Protein AF-0000000085159851 (afdb_homodimer)

Foldseek 3Di:
DEEEEALQLLLCCLVVHPCNVVSVVVLVPHPAYEYAPVRLVVLLVVLVVCVVVVNDDPVSSVSSSVSSVVSHPYYDYCVVCVVVLVVLCVVQVHDSSLSRRLSVQVVVVHEYEHPDPVSVVSSVVVVRHYDD/DEEEEALQLLLCCLVVHPCNVVSVVVLVPHPAYEYAPLRLVVLLVVLVVCVVVVNDDPVSSVSSSVSSVVSHPYHDYCVVCVVVLVVLCVVQVHDSSLSRRLSVQVVVVHEYEHPDPVSVVSSVVVVRHYDD

Sequence (264 aa):
MTIVLDVSAAIQIVLQKEKKDYFESYYRKASWVIAPELYISEITNVLWKYYKSKILTHEECLQCIDDGLELIDDFFTAKDMWKEVLGESIKNDHSAYDMFYAILARRNDSTLVSNDKELLRISEEMKIENFGMTIVLDVSAAIQIVLQKEKKDYFESYYRKASWVIAPELYISEITNVLWKYYKSKILTHEECLQCIDDGLELIDDFFTAKDMWKEVLGESIKNDHSAYDMFYAILARRNDSTLVSNDKELLRISEEMKIENFG

Structure (mmCIF, N/CA/C/O backbone):
data_AF-0000000085159851-model_v1
#
loop_
_entity.id
_entity.type
_entity.pdbx_description
1 polymer 'PilT protein domain protein'
#
loop_
_atom_site.group_PDB
_atom_site.id
_atom_site.type_symbol
_atom_site.label_atom_id
_atom_site.label_alt_id
_atom_site.label_comp_id
_atom_site.label_asym_id
_atom_site.label_entity_id
_atom_site.label_seq_id
_atom_site.pdbx_PDB_ins_code
_atom_site.Cartn_x
_atom_site.Cartn_y
_atom_site.Cartn_z
_atom_site.occupancy
_atom_site.B_iso_or_equiv
_atom_site.auth_seq_id
_atom_site.auth_comp_id
_atom_site.auth_asym_id
_atom_site.auth_atom_id
_atom_site.pdbx_PDB_model_num
ATOM 1 N N . MET A 1 1 ? 1.673 17.219 20.469 1 93.94 1 MET A N 1
ATOM 2 C CA . MET A 1 1 ? 0.658 17.047 19.438 1 93.94 1 MET A CA 1
ATOM 3 C C . MET A 1 1 ? 0.934 15.805 18.594 1 93.94 1 MET A C 1
ATOM 5 O O . MET A 1 1 ? 2.092 15.453 18.359 1 93.94 1 MET A O 1
ATOM 9 N N . THR A 1 2 ? -0.122 15.023 18.203 1 98.31 2 THR A N 1
ATOM 10 C CA . THR A 1 2 ? 0.002 13.867 17.328 1 98.31 2 THR A CA 1
ATOM 11 C C . THR A 1 2 ? -0.147 14.273 15.875 1 98.31 2 THR A C 1
ATOM 13 O O . THR A 1 2 ? -1.036 15.047 15.523 1 98.31 2 THR A O 1
ATOM 16 N N . ILE A 1 3 ? 0.741 13.703 15.008 1 98.75 3 ILE A N 1
ATOM 17 C CA . ILE A 1 3 ? 0.578 13.984 13.586 1 98.75 3 ILE A CA 1
ATOM 18 C C . ILE A 1 3 ? 0.577 12.672 12.797 1 98.75 3 ILE A C 1
ATOM 20 O O . ILE A 1 3 ? 1.178 11.68 13.227 1 98.75 3 ILE A O 1
ATOM 24 N N . VAL A 1 4 ? -0.151 12.633 11.758 1 98.94 4 VAL A N 1
ATOM 25 C CA . VAL A 1 4 ? -0.011 11.633 10.703 1 98.94 4 VAL A CA 1
ATOM 26 C C . VAL A 1 4 ? 0.876 12.18 9.586 1 98.94 4 VAL A C 1
ATOM 28 O O . VAL A 1 4 ? 0.547 13.195 8.961 1 98.94 4 VAL A O 1
ATOM 31 N N . LEU A 1 5 ? 2.01 11.57 9.344 1 98.88 5 LEU A N 1
ATOM 32 C CA . LEU A 1 5 ? 2.967 12 8.328 1 98.88 5 LEU A CA 1
ATOM 33 C C . LEU A 1 5 ? 2.852 11.141 7.074 1 98.88 5 LEU A C 1
ATOM 35 O O . LEU A 1 5 ? 2.994 9.914 7.137 1 98.88 5 LEU A O 1
ATOM 39 N N . ASP A 1 6 ? 2.531 11.711 5.973 1 98.44 6 ASP A N 1
ATOM 40 C CA . ASP A 1 6 ? 2.469 10.922 4.7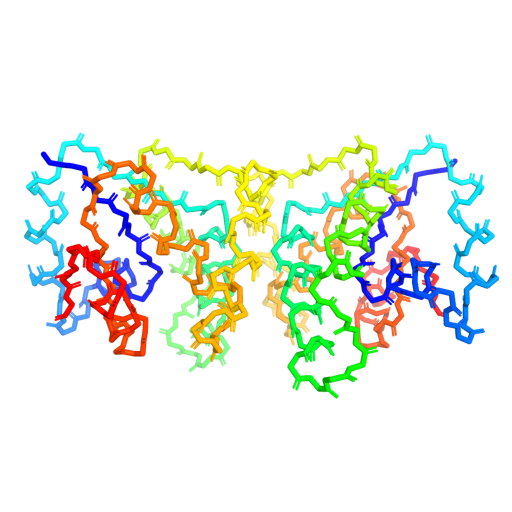46 1 98.44 6 ASP A CA 1
ATOM 41 C C . ASP A 1 6 ? 3.799 10.969 3.996 1 98.44 6 ASP A C 1
ATOM 43 O O . ASP A 1 6 ? 4.668 11.781 4.316 1 98.44 6 ASP A O 1
ATOM 47 N N . VAL A 1 7 ? 3.945 10.188 2.982 1 98.81 7 VAL A N 1
ATOM 48 C CA . VAL A 1 7 ? 5.219 9.977 2.305 1 98.81 7 VAL A CA 1
ATOM 49 C C . VAL A 1 7 ? 5.645 11.258 1.588 1 98.81 7 VAL A C 1
ATOM 51 O O . VAL A 1 7 ? 6.828 11.602 1.565 1 98.81 7 VAL A O 1
ATOM 54 N N . SER A 1 8 ? 4.66 11.992 1.044 1 98.69 8 SER A N 1
ATOM 55 C CA . SER A 1 8 ? 4.996 13.195 0.281 1 98.69 8 SER A CA 1
ATOM 56 C C . SER A 1 8 ? 5.672 14.234 1.161 1 98.69 8 SER A C 1
ATOM 58 O O . SER A 1 8 ? 6.535 14.984 0.694 1 98.69 8 SER A O 1
ATOM 60 N N . ALA A 1 9 ? 5.309 14.328 2.43 1 98.75 9 ALA A N 1
ATOM 61 C CA . ALA A 1 9 ? 5.949 15.227 3.383 1 98.75 9 ALA A CA 1
ATOM 62 C C . ALA A 1 9 ? 7.254 14.641 3.902 1 98.75 9 ALA A C 1
ATOM 64 O O . ALA A 1 9 ? 8.258 15.344 4.035 1 98.75 9 ALA A O 1
ATOM 65 N N . ALA A 1 10 ? 7.27 13.391 4.188 1 98.81 10 ALA A N 1
ATOM 66 C CA . ALA A 1 10 ? 8.453 12.719 4.707 1 98.81 10 ALA A CA 1
ATOM 67 C C . ALA A 1 10 ? 9.625 12.844 3.74 1 98.81 10 ALA A C 1
ATOM 69 O O . ALA A 1 10 ? 10.773 13.047 4.16 1 98.81 10 ALA A O 1
ATOM 70 N N . ILE A 1 11 ? 9.352 12.742 2.451 1 98.69 11 ILE A N 1
ATOM 71 C CA . ILE A 1 11 ? 10.383 12.781 1.423 1 98.69 11 ILE A CA 1
ATOM 72 C C . ILE A 1 11 ? 11.039 14.164 1.402 1 98.69 11 ILE A C 1
ATOM 74 O O . ILE A 1 11 ? 12.242 14.281 1.156 1 98.69 11 ILE A O 1
ATOM 78 N N . GLN A 1 12 ? 10.242 15.219 1.687 1 98.56 12 GLN A N 1
ATOM 79 C CA . GLN A 1 12 ? 10.805 16.562 1.786 1 98.56 12 GLN A CA 1
ATOM 80 C C . GLN A 1 12 ? 11.852 16.641 2.896 1 98.56 12 GLN A C 1
ATOM 82 O O . GLN A 1 12 ? 12.891 17.281 2.732 1 98.56 12 GLN A O 1
ATOM 87 N N . ILE A 1 13 ? 11.625 15.977 3.984 1 98.38 13 ILE A N 1
ATOM 88 C CA . ILE A 1 13 ? 12.508 15.984 5.145 1 98.38 13 ILE A CA 1
ATOM 89 C C . ILE A 1 13 ? 13.75 15.148 4.852 1 98.38 13 ILE A C 1
ATOM 91 O O . ILE A 1 13 ? 14.875 15.633 4.969 1 98.38 13 ILE A O 1
ATOM 95 N N . VAL A 1 14 ? 13.531 13.938 4.352 1 98.25 14 VAL A N 1
ATOM 96 C CA . VAL A 1 14 ? 14.586 12.938 4.242 1 98.25 14 VAL A CA 1
ATOM 97 C C . VAL A 1 14 ? 15.547 13.32 3.117 1 98.25 14 VAL A C 1
ATOM 99 O O . VAL A 1 14 ? 16.766 13.109 3.225 1 98.25 14 VAL A O 1
ATOM 102 N N . LEU A 1 15 ? 15.047 13.898 2.055 1 98.06 15 LEU A N 1
ATOM 103 C CA . LEU A 1 15 ? 15.867 14.25 0.901 1 98.06 15 LEU A CA 1
ATOM 104 C C . LEU A 1 15 ? 16.297 15.711 0.96 1 98.06 15 LEU A C 1
ATOM 106 O O . LEU A 1 15 ? 16.922 16.219 0.026 1 98.06 15 LEU A O 1
ATOM 110 N N . GLN A 1 16 ? 15.914 16.375 2.109 1 96.12 16 GLN A N 1
ATOM 111 C CA . GLN A 1 16 ? 16.297 17.766 2.336 1 96.12 16 GLN A CA 1
ATOM 112 C C . GLN A 1 16 ? 15.906 18.641 1.146 1 96.12 16 GLN A C 1
ATOM 114 O O . GLN A 1 16 ? 16.734 19.391 0.625 1 96.12 16 GLN A O 1
ATOM 119 N N . LYS A 1 17 ? 14.695 18.453 0.692 1 96.62 1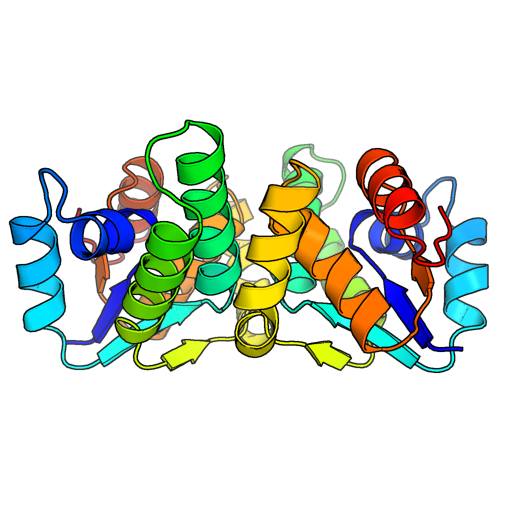7 LYS A N 1
ATOM 120 C CA . LYS A 1 17 ? 14.203 19.188 -0.469 1 96.62 17 LYS A CA 1
ATOM 121 C C . LYS A 1 17 ? 13.781 20.609 -0.084 1 96.62 17 LYS A C 1
ATOM 123 O O . LYS A 1 17 ? 14.102 21.078 1.01 1 96.62 17 LYS A O 1
ATOM 128 N N . GLU A 1 18 ? 13.141 21.359 -0.983 1 94.44 18 GLU A N 1
ATOM 129 C CA . GLU A 1 18 ? 12.852 22.797 -0.875 1 94.44 18 GLU A CA 1
ATOM 130 C C . GLU A 1 18 ? 12.008 23.094 0.363 1 94.44 18 GLU A C 1
ATOM 132 O O . GLU A 1 18 ? 12.211 24.109 1.026 1 94.44 18 GLU A O 1
ATOM 137 N N . LYS A 1 19 ? 11.133 22.156 0.765 1 96.5 19 LYS A N 1
ATOM 138 C CA . LYS A 1 19 ? 10.203 22.422 1.857 1 96.5 19 LYS A CA 1
ATOM 139 C C . LYS A 1 19 ? 10.633 21.703 3.131 1 96.5 19 LYS A C 1
ATOM 141 O O . LYS A 1 19 ? 9.82 21.469 4.027 1 96.5 19 LYS A O 1
ATOM 146 N N . LYS A 1 20 ? 11.805 21.328 3.209 1 96.06 20 LYS A N 1
ATOM 147 C CA . LYS A 1 20 ? 12.32 20.578 4.348 1 96.06 20 LYS A CA 1
ATOM 148 C C . LYS A 1 20 ? 12.031 21.297 5.66 1 96.06 20 LYS A C 1
ATOM 150 O O . LYS A 1 20 ? 11.461 20.703 6.586 1 96.06 20 LYS A O 1
ATOM 155 N N . ASP A 1 21 ? 12.414 22.578 5.711 1 96.5 21 ASP A N 1
ATOM 156 C CA . ASP A 1 21 ? 12.289 23.328 6.961 1 96.5 21 ASP A CA 1
ATOM 157 C C . ASP A 1 21 ? 10.828 23.438 7.398 1 96.5 21 ASP A C 1
ATOM 159 O O . ASP A 1 21 ? 10.523 23.344 8.594 1 96.5 21 ASP A O 1
ATOM 163 N N . TYR A 1 22 ? 10.031 23.578 6.441 1 96.75 22 TYR A N 1
ATOM 164 C CA . TYR A 1 22 ? 8.602 23.672 6.699 1 96.75 22 TYR A CA 1
ATOM 165 C C . TYR A 1 22 ? 8.078 22.391 7.34 1 96.75 22 TYR A C 1
ATOM 167 O O . TYR A 1 22 ? 7.465 22.422 8.406 1 96.75 22 TYR A O 1
ATOM 175 N N . PHE A 1 23 ? 8.352 21.266 6.875 1 97.88 23 PHE A N 1
ATOM 176 C CA . PHE A 1 23 ? 7.832 20 7.363 1 97.88 23 PHE A CA 1
ATOM 177 C C . PHE A 1 23 ? 8.578 19.547 8.617 1 97.88 23 PHE A C 1
ATOM 179 O O . PHE A 1 23 ? 7.984 18.938 9.508 1 97.88 23 PHE A O 1
ATOM 186 N N . GLU A 1 24 ? 9.82 19.859 8.711 1 97.31 24 GLU A N 1
ATOM 187 C CA . GLU A 1 24 ? 10.602 19.531 9.898 1 97.31 24 GLU A CA 1
ATOM 188 C C . GLU A 1 24 ? 10.062 20.266 11.125 1 97.31 24 GLU A C 1
ATOM 190 O O . GLU A 1 24 ? 10.102 19.75 12.242 1 97.31 24 GLU A O 1
ATOM 195 N N . SER A 1 25 ? 9.641 21.453 10.914 1 96.5 25 SER A N 1
ATOM 196 C CA . SER A 1 25 ? 9.117 22.219 12.031 1 96.5 25 SER A CA 1
ATOM 197 C C . SER A 1 25 ? 7.891 21.547 12.648 1 96.5 25 SER A C 1
ATOM 199 O O . SER A 1 25 ? 7.723 21.547 13.867 1 96.5 25 SER A O 1
ATOM 201 N N . TYR A 1 26 ? 7.02 20.953 11.844 1 95.19 26 TYR A N 1
ATOM 202 C CA . TYR A 1 26 ? 5.848 20.234 12.344 1 95.19 26 TYR A CA 1
ATOM 203 C C . TYR A 1 26 ? 6.25 18.906 12.961 1 95.19 26 TYR A C 1
ATOM 205 O O . TYR A 1 26 ? 5.715 18.5 14 1 95.19 26 TYR A O 1
ATOM 213 N N . TYR A 1 27 ? 7.176 18.344 12.32 1 97.75 27 TYR A N 1
ATOM 214 C CA . TYR A 1 27 ? 7.68 17.062 12.82 1 97.75 27 TYR A CA 1
ATOM 215 C C . TYR A 1 27 ? 8.289 17.234 14.211 1 97.75 27 TYR A C 1
ATOM 217 O O . TYR A 1 27 ? 8.016 16.438 15.109 1 97.75 27 TYR A O 1
ATOM 225 N N . ARG A 1 28 ? 9.031 18.266 14.359 1 96.94 28 ARG A N 1
ATOM 226 C CA . ARG A 1 28 ? 9.758 18.469 15.609 1 96.94 28 ARG A CA 1
ATOM 227 C C . ARG A 1 28 ? 8.797 18.844 16.734 1 96.94 28 ARG A C 1
ATOM 229 O O . ARG A 1 28 ? 9.07 18.547 17.906 1 96.94 28 ARG A O 1
ATOM 236 N N . LYS A 1 29 ? 7.711 19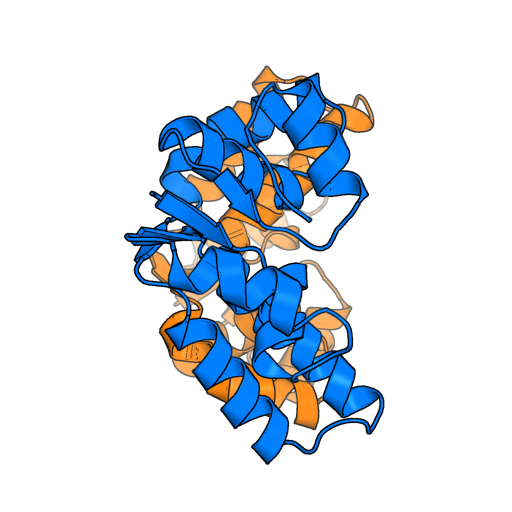.391 16.406 1 96.31 29 LYS A N 1
ATOM 237 C CA . LYS A 1 29 ? 6.734 19.812 17.406 1 96.31 29 LYS A CA 1
ATOM 238 C C . LYS A 1 29 ? 5.836 18.641 17.828 1 96.31 29 LYS A C 1
ATOM 240 O O . LYS A 1 29 ? 5.141 18.719 18.844 1 96.31 29 LYS A O 1
ATOM 245 N N . ALA A 1 30 ? 5.891 17.609 17.062 1 97.81 30 ALA A N 1
ATOM 246 C CA . ALA A 1 30 ? 4.996 16.484 17.312 1 97.81 30 ALA A CA 1
ATOM 247 C C . ALA A 1 30 ? 5.492 15.641 18.484 1 97.81 30 ALA A C 1
ATOM 249 O O . ALA A 1 30 ? 6.699 15.43 18.641 1 97.81 30 ALA A O 1
ATOM 250 N N . SER A 1 31 ? 4.641 15.242 19.297 1 97.94 31 SER A N 1
ATOM 251 C CA . SER A 1 31 ? 4.969 14.328 20.391 1 97.94 31 SER A CA 1
ATOM 252 C C . SER A 1 31 ? 4.793 12.875 19.953 1 97.94 31 SER A C 1
ATOM 254 O O . SER A 1 31 ? 5.332 11.961 20.594 1 97.94 31 SER A O 1
ATOM 256 N N . TRP A 1 32 ? 3.959 12.617 19.016 1 98.62 32 TRP A N 1
ATOM 257 C CA . TRP A 1 32 ? 3.672 11.297 18.469 1 98.62 32 TRP A CA 1
ATOM 258 C C . TRP A 1 32 ? 3.455 11.359 16.953 1 98.62 32 TRP A C 1
ATOM 260 O O . TRP A 1 32 ? 2.564 12.07 16.484 1 98.62 32 TRP A O 1
ATOM 270 N N . VAL A 1 33 ? 4.34 10.664 16.188 1 98.88 33 VAL A N 1
ATOM 271 C CA . VAL A 1 33 ? 4.25 10.625 14.727 1 98.88 33 VAL A CA 1
ATOM 272 C C . VAL A 1 33 ? 3.777 9.25 14.273 1 98.88 33 VAL A C 1
ATOM 274 O O . VAL A 1 33 ? 4.453 8.242 14.508 1 98.88 33 VAL A O 1
ATOM 277 N N . ILE A 1 34 ? 2.572 9.219 13.562 1 98.88 34 ILE A N 1
ATOM 278 C CA . ILE A 1 34 ? 2.004 7.926 13.18 1 98.88 34 ILE A CA 1
ATOM 279 C C . ILE A 1 34 ? 1.713 7.914 11.688 1 98.88 34 ILE A C 1
ATOM 281 O O . ILE A 1 34 ? 1.669 8.969 11.047 1 98.88 34 ILE A O 1
ATOM 285 N N . ALA A 1 35 ? 1.599 6.777 11.109 1 98.88 35 ALA A N 1
ATOM 286 C CA . ALA A 1 35 ? 1.271 6.566 9.703 1 98.88 35 ALA A CA 1
ATOM 287 C C . ALA A 1 35 ? 0.638 5.195 9.484 1 98.88 35 ALA A C 1
ATOM 289 O O . ALA A 1 35 ? 0.824 4.281 10.297 1 98.88 35 ALA A O 1
ATOM 290 N N . PRO A 1 36 ? -0.2 5.066 8.469 1 98.81 36 PRO A N 1
ATOM 291 C CA . PRO A 1 36 ? -0.584 3.699 8.102 1 98.81 36 PRO A CA 1
ATOM 292 C C . PRO A 1 36 ? 0.594 2.871 7.594 1 98.81 36 PRO A C 1
ATOM 294 O O . PRO A 1 36 ? 1.557 3.424 7.059 1 98.81 36 PRO A O 1
ATOM 297 N N . GLU A 1 37 ? 0.498 1.559 7.766 1 98.25 37 GLU A N 1
ATOM 298 C CA . GLU A 1 37 ? 1.542 0.665 7.273 1 98.25 37 GLU A CA 1
ATOM 299 C C . GLU A 1 37 ? 1.781 0.864 5.781 1 98.25 37 GLU A C 1
ATOM 301 O O . GLU A 1 37 ? 2.898 0.67 5.293 1 98.25 37 GLU A O 1
ATOM 306 N N . LEU A 1 38 ? 0.762 1.308 5.082 1 98.44 38 LEU A N 1
ATOM 307 C CA . LEU A 1 38 ? 0.823 1.67 3.668 1 98.44 38 LEU A CA 1
ATOM 308 C C . LEU A 1 38 ? 2.018 2.576 3.391 1 98.44 38 LEU A C 1
ATOM 310 O O . LEU A 1 38 ? 2.627 2.496 2.322 1 98.44 38 LEU A O 1
ATOM 314 N N . TYR A 1 39 ? 2.428 3.371 4.344 1 98.88 39 TYR A N 1
ATOM 315 C CA . TYR A 1 39 ? 3.539 4.312 4.285 1 98.88 39 TYR A CA 1
ATOM 316 C C . TYR A 1 39 ? 4.824 3.615 3.852 1 98.88 39 TYR A C 1
ATOM 318 O O . TYR A 1 39 ? 5.586 4.148 3.043 1 98.88 39 TYR A O 1
ATOM 326 N N . ILE A 1 40 ? 5.051 2.391 4.293 1 98.88 40 ILE A N 1
ATOM 327 C CA . ILE A 1 40 ? 6.305 1.682 4.062 1 98.88 40 ILE A CA 1
ATOM 328 C C . ILE A 1 40 ? 6.406 1.28 2.592 1 98.88 40 ILE A C 1
ATOM 330 O O . ILE A 1 40 ? 7.438 1.498 1.952 1 98.88 40 ILE A O 1
ATOM 334 N N . SER A 1 41 ? 5.336 0.752 2.047 1 98.81 41 SER A N 1
ATOM 335 C CA . SER A 1 41 ? 5.352 0.378 0.636 1 98.81 41 SER A CA 1
ATOM 336 C C . SER A 1 41 ? 5.422 1.609 -0.262 1 98.81 41 SER A C 1
ATOM 338 O O . SER A 1 41 ? 6.082 1.59 -1.301 1 98.81 41 SER A O 1
ATOM 340 N N . GLU A 1 42 ? 4.773 2.68 0.188 1 98.81 42 GLU A N 1
ATOM 341 C CA . GLU A 1 42 ? 4.766 3.918 -0.585 1 98.81 42 GLU A CA 1
ATOM 342 C C . GLU A 1 42 ? 6.16 4.535 -0.659 1 98.81 42 GLU A C 1
ATOM 344 O O . GLU A 1 42 ? 6.629 4.891 -1.74 1 98.81 42 GLU A O 1
ATOM 349 N N . ILE A 1 43 ? 6.828 4.652 0.46 1 98.94 43 ILE A N 1
ATOM 350 C CA . ILE A 1 43 ? 8.133 5.312 0.464 1 98.94 43 ILE A CA 1
ATOM 351 C C . ILE A 1 43 ? 9.148 4.445 -0.275 1 98.94 43 ILE A C 1
ATOM 353 O O . ILE A 1 43 ? 10.047 4.969 -0.944 1 98.94 43 ILE A O 1
ATOM 357 N N . THR A 1 44 ? 9.008 3.086 -0.159 1 98.94 44 THR A N 1
ATOM 358 C CA . THR A 1 44 ? 9.875 2.186 -0.912 1 98.94 44 THR A CA 1
ATOM 359 C C . THR A 1 44 ? 9.703 2.402 -2.412 1 98.94 44 THR A C 1
ATOM 361 O O . THR A 1 44 ? 10.688 2.5 -3.146 1 98.94 44 THR A O 1
ATOM 364 N N . ASN A 1 45 ? 8.5 2.551 -2.844 1 98.88 45 ASN A N 1
ATOM 365 C CA . ASN A 1 45 ? 8.242 2.75 -4.266 1 98.88 45 ASN A CA 1
ATOM 366 C C . ASN A 1 45 ? 8.727 4.121 -4.738 1 98.88 45 ASN A C 1
ATOM 368 O O . ASN A 1 45 ? 9.273 4.246 -5.832 1 98.88 45 ASN A O 1
ATOM 372 N N . VAL A 1 46 ? 8.461 5.148 -3.961 1 98.81 46 VAL A N 1
ATOM 373 C CA . VAL A 1 46 ? 8.875 6.504 -4.312 1 98.81 46 VAL A CA 1
ATOM 374 C C . VAL A 1 46 ? 10.391 6.555 -4.496 1 98.81 46 VAL A C 1
ATOM 376 O O . VAL A 1 46 ? 10.891 7.125 -5.469 1 98.81 46 VAL A O 1
ATOM 379 N N . LEU A 1 47 ? 11.117 5.922 -3.613 1 98.88 47 LEU A N 1
ATOM 380 C CA . LEU A 1 47 ? 12.57 6 -3.676 1 98.88 47 LEU A CA 1
ATOM 381 C C . LEU A 1 47 ? 13.117 5.086 -4.766 1 98.88 47 LEU A C 1
ATOM 383 O O . LEU A 1 47 ? 14.148 5.383 -5.375 1 98.88 47 LEU A O 1
ATOM 387 N N . TRP A 1 48 ? 12.383 4.004 -5.109 1 98.88 48 TRP A N 1
ATOM 388 C CA . TRP A 1 48 ? 12.719 3.244 -6.312 1 98.88 48 TRP A CA 1
ATOM 389 C C . TRP A 1 48 ? 12.641 4.129 -7.551 1 98.88 48 TRP A C 1
ATOM 391 O O . TRP A 1 48 ? 13.516 4.07 -8.422 1 98.88 48 TRP A O 1
ATOM 401 N N . LYS A 1 49 ? 11.648 4.938 -7.574 1 98.75 49 LYS A N 1
ATOM 402 C CA . LYS A 1 49 ? 11.492 5.824 -8.727 1 98.75 49 LYS A CA 1
ATOM 403 C C . LYS A 1 49 ? 12.625 6.844 -8.797 1 98.75 49 LYS A C 1
ATOM 405 O O . LYS A 1 49 ? 13.062 7.219 -9.883 1 98.75 49 LYS A O 1
ATOM 410 N N . TYR A 1 50 ? 13.086 7.27 -7.664 1 98.69 50 TYR A N 1
ATOM 411 C CA . TYR A 1 50 ? 14.234 8.172 -7.637 1 98.69 50 TYR A CA 1
ATOM 412 C C . TYR A 1 50 ? 15.477 7.492 -8.195 1 98.69 50 TYR A C 1
ATOM 414 O O . TYR A 1 50 ? 16.266 8.109 -8.914 1 98.69 50 TYR A O 1
ATOM 422 N N . TYR A 1 51 ? 15.633 6.246 -7.867 1 98.75 51 TYR A N 1
ATOM 423 C CA . TYR A 1 51 ? 16.734 5.477 -8.445 1 98.75 51 TYR A CA 1
ATOM 424 C C . TYR A 1 51 ? 16.578 5.348 -9.953 1 98.75 51 TYR A C 1
ATOM 426 O O . TYR A 1 51 ? 17.531 5.574 -10.703 1 98.75 51 TYR A O 1
ATOM 434 N N . LYS A 1 52 ? 15.422 4.938 -10.32 1 98.31 52 LYS A N 1
ATOM 435 C CA . LYS A 1 52 ? 15.133 4.715 -11.727 1 98.31 52 LYS A CA 1
ATOM 436 C C . LYS A 1 52 ? 15.422 5.965 -12.555 1 98.31 52 LYS A C 1
ATOM 438 O O . LYS A 1 52 ? 15.867 5.871 -13.703 1 98.31 52 LYS A O 1
ATOM 443 N N . SER A 1 53 ? 15.148 7.125 -11.969 1 98.06 53 SER A N 1
ATOM 444 C CA . SER A 1 53 ? 15.375 8.406 -12.633 1 98.06 53 SER A CA 1
ATOM 445 C C . SER A 1 53 ? 16.828 8.859 -12.484 1 98.06 53 SER A C 1
ATOM 447 O O . SER A 1 53 ? 17.172 9.977 -12.867 1 98.06 53 SER A O 1
ATOM 449 N N . LYS A 1 54 ? 17.625 8.047 -11.859 1 98.06 54 LYS A N 1
ATOM 450 C CA . LYS A 1 54 ? 19.062 8.258 -11.711 1 98.06 54 LYS A CA 1
ATOM 451 C C . LYS A 1 54 ? 19.359 9.461 -10.812 1 98.06 54 LYS A C 1
ATOM 453 O O . LYS A 1 54 ? 20.375 10.141 -10.984 1 98.06 54 LYS A O 1
ATOM 458 N N . ILE A 1 55 ? 18.469 9.742 -9.906 1 98.19 55 ILE A N 1
ATOM 459 C CA . ILE A 1 55 ? 18.641 10.844 -8.969 1 98.19 55 ILE A CA 1
ATOM 460 C C . ILE A 1 55 ? 19.391 10.359 -7.738 1 98.19 55 ILE A C 1
ATOM 462 O O . ILE A 1 55 ? 20.203 11.102 -7.164 1 98.19 55 ILE A O 1
ATOM 466 N N . LEU A 1 56 ? 19.125 9.156 -7.312 1 98.62 56 LEU A N 1
ATOM 467 C CA . LEU A 1 56 ? 19.766 8.562 -6.141 1 98.62 56 LEU A CA 1
ATOM 468 C C . LEU A 1 56 ? 20.422 7.23 -6.496 1 98.62 56 LEU A C 1
ATOM 470 O O . LEU A 1 56 ? 19.953 6.52 -7.383 1 98.62 56 LEU A O 1
ATOM 474 N N . THR A 1 57 ? 21.484 6.934 -5.816 1 98.56 57 THR A N 1
ATOM 475 C CA . THR A 1 57 ? 22.078 5.602 -5.891 1 98.56 57 THR A CA 1
ATOM 476 C C . THR A 1 57 ? 21.281 4.613 -5.043 1 98.56 57 THR A C 1
ATOM 478 O O . THR A 1 57 ? 20.422 5.012 -4.258 1 98.56 57 THR A O 1
ATOM 481 N N . HIS A 1 58 ? 21.547 3.334 -5.305 1 98.38 58 HIS A N 1
ATOM 482 C CA . HIS A 1 58 ? 20.922 2.291 -4.5 1 98.38 58 HIS A CA 1
ATOM 483 C C . HIS A 1 58 ? 21.156 2.535 -3.01 1 98.38 58 HIS A C 1
ATOM 485 O O . HIS A 1 58 ? 20.219 2.469 -2.215 1 98.38 58 HIS A O 1
ATOM 491 N N . GLU A 1 59 ? 22.391 2.855 -2.641 1 98.5 59 GLU A N 1
ATOM 492 C CA . GLU A 1 59 ? 22.766 3.068 -1.244 1 98.5 59 GLU A CA 1
ATOM 493 C C . GLU A 1 59 ? 22.047 4.281 -0.662 1 98.5 59 GLU A C 1
ATOM 495 O O . GLU A 1 59 ? 21.609 4.254 0.49 1 98.5 59 GLU A O 1
ATOM 500 N N . GLU A 1 60 ? 21.938 5.289 -1.454 1 98.69 60 GLU A N 1
ATOM 501 C CA . GLU A 1 60 ? 21.219 6.477 -1.009 1 98.69 60 GLU A CA 1
ATOM 502 C C . GLU A 1 60 ? 19.75 6.172 -0.787 1 98.69 60 GLU A C 1
ATOM 504 O O . GLU A 1 60 ? 19.141 6.645 0.185 1 98.69 60 GLU A O 1
ATOM 509 N N . CYS A 1 61 ? 19.172 5.383 -1.655 1 98.88 61 CYS A N 1
ATOM 510 C CA . CYS A 1 61 ? 17.766 4.984 -1.497 1 98.88 61 CYS A CA 1
ATOM 511 C C . CYS A 1 61 ? 17.562 4.195 -0.21 1 98.88 61 CYS A C 1
ATOM 513 O O . CYS A 1 61 ? 16.609 4.441 0.532 1 98.88 61 CYS A O 1
ATOM 515 N N . LEU A 1 62 ? 18.484 3.238 0.08 1 98.69 62 LEU A N 1
ATOM 516 C CA . LEU A 1 62 ? 18.406 2.434 1.295 1 98.69 62 LEU A CA 1
ATOM 517 C C . LEU A 1 62 ? 18.438 3.32 2.535 1 98.69 62 LEU A C 1
ATOM 519 O O . LEU A 1 62 ? 17.609 3.156 3.434 1 98.69 62 LEU A O 1
ATOM 523 N N . GLN A 1 63 ? 19.328 4.262 2.506 1 98.69 63 GLN A N 1
ATOM 524 C CA . GLN A 1 63 ? 19.453 5.164 3.646 1 98.69 63 GLN A CA 1
ATOM 525 C C . GLN A 1 63 ? 18.219 6.047 3.795 1 98.69 63 GLN A C 1
ATOM 527 O O . GLN A 1 63 ? 17.734 6.27 4.906 1 98.69 63 GLN A O 1
ATOM 532 N N . CYS A 1 64 ? 17.703 6.52 2.682 1 98.81 64 CYS A N 1
ATOM 533 C CA . CYS A 1 64 ? 16.562 7.41 2.709 1 98.81 64 CYS A CA 1
ATOM 534 C C . CYS A 1 64 ? 15.32 6.684 3.229 1 98.81 64 CYS A C 1
ATOM 536 O O . CYS A 1 64 ? 14.539 7.25 3.996 1 98.81 64 CYS A O 1
ATOM 538 N N . ILE A 1 65 ? 15.125 5.457 2.816 1 98.88 65 ILE A N 1
ATOM 539 C CA . ILE A 1 65 ? 13.977 4.695 3.301 1 98.88 65 ILE A CA 1
ATOM 540 C C . ILE A 1 65 ? 14.125 4.441 4.801 1 98.88 65 ILE A C 1
ATOM 542 O O . ILE A 1 65 ? 13.172 4.621 5.562 1 98.88 65 ILE A O 1
ATOM 546 N N . ASP A 1 66 ? 15.328 4.062 5.199 1 98.62 66 ASP A N 1
ATOM 547 C CA . ASP A 1 66 ? 15.602 3.83 6.617 1 98.62 66 ASP A CA 1
ATOM 548 C C . ASP A 1 66 ? 15.305 5.082 7.441 1 98.62 66 ASP A C 1
ATOM 550 O O . ASP A 1 66 ? 14.633 5.008 8.469 1 98.62 66 ASP A O 1
ATOM 554 N N . ASP A 1 67 ? 15.781 6.23 6.984 1 98.75 67 ASP A N 1
ATOM 555 C CA . ASP A 1 67 ? 15.523 7.508 7.645 1 98.75 67 ASP A CA 1
ATOM 556 C C . ASP A 1 67 ? 14.023 7.816 7.684 1 98.75 67 ASP A C 1
ATOM 558 O O . ASP A 1 67 ? 13.516 8.305 8.688 1 98.75 67 ASP A O 1
ATOM 562 N N . GLY A 1 68 ? 13.344 7.562 6.574 1 98.81 68 GLY A N 1
ATOM 563 C CA . GLY A 1 68 ? 11.914 7.805 6.496 1 98.81 68 GLY A CA 1
ATOM 564 C C . GLY A 1 68 ? 11.117 6.965 7.473 1 98.81 68 GLY A C 1
ATOM 565 O O . GLY A 1 68 ? 10.133 7.438 8.047 1 98.81 68 GLY A O 1
ATOM 566 N N . LEU A 1 69 ? 11.516 5.719 7.641 1 98.81 69 LEU A N 1
ATOM 567 C CA . LEU A 1 69 ? 10.836 4.832 8.586 1 98.81 69 LEU A CA 1
ATOM 568 C C . LEU A 1 69 ? 11.086 5.273 10.023 1 98.81 69 LEU A C 1
ATOM 570 O O . LEU A 1 69 ? 10.211 5.133 10.883 1 98.81 69 LEU A O 1
ATOM 574 N N . GLU A 1 70 ? 12.219 5.852 10.25 1 98.5 70 GLU A N 1
ATOM 575 C CA . GLU A 1 70 ? 12.594 6.301 11.586 1 98.5 70 GLU A CA 1
ATOM 576 C C . GLU A 1 70 ? 11.797 7.535 12 1 98.5 70 GLU A C 1
ATOM 578 O O . GLU A 1 70 ? 11.727 7.863 13.188 1 98.5 70 GLU A O 1
ATOM 583 N N . LEU A 1 71 ? 11.25 8.227 11.023 1 98.75 71 LEU A N 1
ATOM 584 C CA . LEU A 1 71 ? 10.43 9.391 11.328 1 98.75 71 LEU A CA 1
ATOM 585 C C . LEU A 1 71 ? 9.141 8.984 12.031 1 98.75 71 LEU A C 1
ATOM 587 O O . LEU A 1 71 ? 8.484 9.805 12.664 1 98.75 71 LEU A O 1
ATOM 591 N N . ILE A 1 72 ? 8.703 7.738 11.922 1 98.88 72 ILE A N 1
ATOM 592 C CA . ILE A 1 72 ? 7.391 7.293 12.375 1 98.88 72 ILE A CA 1
ATOM 593 C C . ILE A 1 72 ? 7.531 6.539 13.695 1 98.88 72 ILE A C 1
ATOM 595 O O . ILE A 1 72 ? 8.32 5.598 13.797 1 98.88 72 ILE A O 1
ATOM 599 N N . ASP A 1 73 ? 6.77 6.938 14.648 1 98.81 73 ASP A N 1
ATOM 600 C CA . ASP A 1 73 ? 6.789 6.27 15.953 1 98.81 73 ASP A CA 1
ATOM 601 C C . ASP A 1 73 ? 6.004 4.961 15.906 1 98.81 73 ASP A C 1
ATOM 603 O O . ASP A 1 73 ? 6.441 3.949 16.453 1 98.81 73 ASP A O 1
ATOM 607 N N . ASP A 1 74 ? 4.832 5.027 15.32 1 98.75 74 ASP A N 1
ATOM 608 C CA . ASP A 1 74 ? 3.975 3.848 15.242 1 98.75 74 ASP A CA 1
ATOM 609 C C . ASP A 1 74 ? 3.256 3.771 13.898 1 98.75 74 ASP A C 1
ATOM 611 O O . ASP A 1 74 ? 2.816 4.793 13.367 1 98.75 74 ASP A O 1
ATOM 615 N N . PHE A 1 75 ? 3.207 2.588 13.43 1 98.62 75 PHE A N 1
ATOM 616 C CA . PHE A 1 75 ? 2.42 2.277 12.242 1 98.62 75 PHE A CA 1
ATOM 617 C C . PHE A 1 75 ? 1.112 1.594 12.625 1 98.62 75 PHE A C 1
ATOM 619 O O . PHE A 1 75 ? 1.074 0.791 13.555 1 98.62 75 PHE A O 1
ATOM 626 N N . PHE A 1 76 ? 0.096 1.878 11.859 1 98.5 76 PHE A N 1
ATOM 627 C CA . PHE A 1 76 ? -1.212 1.287 12.109 1 98.5 76 PHE A CA 1
ATOM 628 C C . PHE A 1 76 ? -1.659 0.433 10.93 1 98.5 76 PHE A C 1
ATOM 630 O O . PHE A 1 76 ? -1.462 0.811 9.773 1 98.5 76 PHE A O 1
ATOM 637 N N . THR A 1 77 ? -2.314 -0.701 11.273 1 97.38 77 THR A N 1
ATOM 638 C CA . THR A 1 77 ? -2.725 -1.651 10.242 1 97.38 77 THR A CA 1
ATOM 639 C C . THR A 1 77 ? -3.986 -1.168 9.531 1 97.38 77 THR A C 1
ATOM 641 O O . THR A 1 77 ? -4.848 -0.538 10.148 1 97.38 77 THR A O 1
ATOM 644 N N . ALA A 1 78 ? -4.039 -1.423 8.211 1 98.06 78 ALA A N 1
ATOM 645 C CA . ALA A 1 78 ? -5.23 -1.149 7.414 1 98.06 78 ALA A CA 1
ATOM 646 C C . ALA A 1 78 ? -6.395 -2.037 7.848 1 98.06 78 ALA A C 1
ATOM 648 O O . ALA A 1 78 ? -7.559 -1.705 7.613 1 98.06 78 ALA A O 1
ATOM 649 N N . LYS A 1 79 ? -6.078 -3.172 8.461 1 97.44 79 LYS A N 1
ATOM 650 C CA . LYS A 1 79 ? -7.07 -4.184 8.812 1 97.44 79 LYS A CA 1
ATOM 651 C C . LYS A 1 79 ? -8.141 -3.604 9.727 1 97.44 79 LYS A C 1
ATOM 653 O O . LYS A 1 79 ? -9.32 -3.961 9.617 1 97.44 79 LYS A O 1
ATOM 658 N N . ASP A 1 80 ? -7.766 -2.662 10.508 1 96.06 80 ASP A N 1
ATOM 659 C CA . ASP A 1 80 ? -8.688 -2.139 11.508 1 96.06 80 ASP A CA 1
ATOM 660 C C . ASP A 1 80 ? -9.438 -0.917 10.984 1 96.06 80 ASP A C 1
ATOM 662 O O . ASP A 1 80 ? -10.359 -0.421 11.625 1 96.06 80 ASP A O 1
ATOM 666 N N . MET A 1 81 ? -9.07 -0.479 9.773 1 97.94 81 MET A N 1
ATOM 667 C CA . MET A 1 81 ? -9.586 0.826 9.375 1 97.94 81 MET A CA 1
ATOM 668 C C . MET A 1 81 ? -10.305 0.742 8.031 1 97.94 81 MET A C 1
ATOM 670 O O . MET A 1 81 ? -11.039 1.656 7.656 1 97.94 81 MET A O 1
ATOM 674 N N . TRP A 1 82 ? -10.203 -0.385 7.328 1 98.69 82 TRP A N 1
ATOM 675 C CA . TRP A 1 82 ? -10.586 -0.437 5.922 1 98.69 82 TRP A CA 1
ATOM 676 C C . TRP A 1 82 ? -12.07 -0.133 5.746 1 98.69 82 TRP A C 1
ATOM 678 O O . TRP A 1 82 ? -12.477 0.48 4.758 1 98.69 82 TRP A O 1
ATOM 688 N N . LYS A 1 83 ? -12.922 -0.532 6.734 1 98.75 83 LYS A N 1
ATOM 689 C CA . LYS A 1 83 ? -14.359 -0.317 6.594 1 98.75 83 LYS A CA 1
ATOM 690 C C . LYS A 1 83 ? -14.688 1.173 6.562 1 98.75 83 LYS A C 1
ATOM 692 O O . LYS A 1 83 ? -15.438 1.63 5.695 1 98.75 83 LYS A O 1
ATOM 697 N N . GLU A 1 84 ? -14.188 1.887 7.543 1 98.69 84 GLU A N 1
ATOM 698 C CA . GLU A 1 84 ? -14.383 3.332 7.578 1 98.69 84 GLU A CA 1
ATOM 699 C C . GLU A 1 84 ? -13.758 4.004 6.359 1 98.69 84 GLU A C 1
ATOM 701 O O . GLU A 1 84 ? -14.328 4.941 5.797 1 98.69 84 GLU A O 1
ATOM 706 N N . VAL A 1 85 ? -12.602 3.502 5.953 1 98.88 85 VAL A N 1
ATOM 707 C CA . VAL A 1 85 ? -11.898 4.047 4.801 1 98.88 85 VAL A CA 1
ATOM 708 C C . VAL A 1 85 ? -12.75 3.891 3.547 1 98.88 85 VAL A C 1
ATOM 710 O O . VAL A 1 85 ? -12.93 4.844 2.787 1 98.88 85 VAL A O 1
ATOM 713 N N . LEU A 1 86 ? -13.281 2.719 3.334 1 98.88 86 LEU A N 1
ATOM 714 C CA . LEU A 1 86 ? -14.141 2.51 2.174 1 98.88 86 LEU A CA 1
ATOM 715 C C . LEU A 1 86 ? -15.32 3.477 2.191 1 98.88 86 LEU A C 1
ATOM 717 O O . LEU A 1 86 ? -15.641 4.098 1.173 1 98.88 86 LEU A O 1
ATOM 721 N N . GLY A 1 87 ? -15.961 3.592 3.359 1 98.69 87 GLY A N 1
ATOM 722 C CA . GLY A 1 87 ? -17.078 4.508 3.482 1 98.69 87 GLY A CA 1
ATOM 723 C C . GLY A 1 87 ? -16.734 5.938 3.125 1 98.69 87 GLY A C 1
ATOM 724 O O . GLY A 1 87 ? -17.453 6.598 2.379 1 98.69 87 GLY A O 1
ATOM 725 N N . GLU A 1 88 ? -15.656 6.375 3.568 1 98.69 88 GLU A N 1
ATOM 726 C CA . GLU A 1 88 ? -15.25 7.754 3.326 1 98.69 88 GLU A CA 1
ATOM 727 C C . GLU A 1 88 ? -14.766 7.941 1.889 1 98.69 88 GLU A C 1
ATOM 729 O O . GLU A 1 88 ? -14.945 9.016 1.304 1 98.69 88 GLU A O 1
ATOM 734 N N . SER A 1 89 ? -14.086 6.895 1.361 1 98.75 89 SER A N 1
ATOM 735 C CA . SER A 1 89 ? -13.719 6.953 -0.051 1 98.75 89 SER A CA 1
ATOM 736 C C . SER A 1 89 ? -14.953 7.137 -0.932 1 98.75 89 SER A C 1
ATOM 738 O O . SER A 1 89 ? -14.93 7.922 -1.881 1 98.75 89 SER A O 1
ATOM 740 N N . ILE A 1 90 ? -15.953 6.441 -0.63 1 98.56 90 ILE A N 1
ATOM 741 C CA . ILE A 1 90 ? -17.203 6.527 -1.371 1 98.56 90 ILE A CA 1
ATOM 742 C C . ILE A 1 90 ? -17.828 7.906 -1.178 1 98.56 90 ILE A C 1
ATOM 744 O O . ILE A 1 90 ? -18.172 8.586 -2.152 1 98.56 90 ILE A O 1
ATOM 748 N N . LYS A 1 91 ? -17.922 8.375 0.027 1 98.06 91 LYS A N 1
ATOM 749 C CA . LYS A 1 91 ? -18.547 9.648 0.369 1 98.06 91 LYS A CA 1
ATOM 750 C C . LYS A 1 91 ? -17.828 10.82 -0.299 1 98.06 91 LYS A C 1
ATOM 752 O O . LYS A 1 91 ? -18.469 11.766 -0.769 1 98.06 91 LYS A O 1
ATOM 757 N N . ASN A 1 92 ? -16.531 10.75 -0.379 1 97.81 92 ASN A N 1
ATOM 758 C CA . ASN A 1 92 ? -15.734 11.875 -0.853 1 97.81 92 ASN A CA 1
ATOM 759 C C . ASN A 1 92 ? -15.234 11.656 -2.277 1 97.81 92 ASN A C 1
ATOM 761 O O . ASN A 1 92 ? -14.523 12.5 -2.832 1 97.81 92 ASN A O 1
ATOM 765 N N . ASP A 1 93 ? -15.523 10.531 -2.863 1 97.69 93 ASP A N 1
ATOM 766 C CA . ASP A 1 93 ? -15.078 10.156 -4.203 1 97.69 93 ASP A CA 1
ATOM 767 C C . ASP A 1 93 ? -13.57 10.32 -4.348 1 97.69 93 ASP A C 1
ATOM 769 O O . ASP A 1 93 ? -13.094 11.031 -5.234 1 97.69 93 ASP A O 1
ATOM 773 N N . HIS A 1 94 ? -12.883 9.641 -3.506 1 97.88 94 HIS A N 1
ATOM 774 C CA . HIS A 1 94 ? -11.43 9.75 -3.449 1 97.88 94 HIS A CA 1
ATOM 775 C C . HIS A 1 94 ? -10.789 8.398 -3.145 1 97.88 94 HIS A C 1
ATOM 777 O O . HIS A 1 94 ? -11.398 7.543 -2.502 1 97.88 94 HIS A O 1
ATOM 783 N N . SER A 1 95 ? -9.555 8.211 -3.541 1 97.69 95 SER A N 1
ATOM 784 C CA . SER A 1 95 ? -8.852 6.938 -3.467 1 97.69 95 SER A CA 1
ATOM 785 C C . SER A 1 95 ? -8.75 6.445 -2.025 1 97.69 95 SER A C 1
ATOM 787 O O . SER A 1 95 ? -8.539 7.242 -1.106 1 97.69 95 SER A O 1
ATOM 789 N N . ALA A 1 96 ? -8.898 5.117 -1.843 1 98.62 96 ALA A N 1
ATOM 790 C CA . ALA A 1 96 ? -8.742 4.516 -0.521 1 98.62 96 ALA A CA 1
ATOM 791 C C . ALA A 1 96 ? -7.352 4.773 0.042 1 98.62 96 ALA A C 1
ATOM 793 O O . ALA A 1 96 ? -7.184 4.934 1.254 1 98.62 96 ALA A O 1
ATOM 794 N N . TYR A 1 97 ? -6.348 4.812 -0.84 1 98.44 97 TYR A N 1
ATOM 795 C CA . TYR A 1 97 ? -4.977 5.07 -0.415 1 98.44 97 TYR A CA 1
ATOM 796 C C . TYR A 1 97 ? -4.887 6.363 0.382 1 98.44 97 TYR A C 1
ATOM 798 O O . TYR A 1 97 ? -4.398 6.371 1.515 1 98.44 97 TYR A O 1
ATOM 806 N N . ASP A 1 98 ? -5.41 7.402 -0.147 1 98.44 98 ASP A N 1
ATOM 807 C CA . ASP A 1 98 ? -5.41 8.703 0.52 1 98.44 98 ASP A CA 1
ATOM 808 C C . ASP A 1 98 ? -6.258 8.664 1.789 1 98.44 98 ASP A C 1
ATOM 810 O O . ASP A 1 98 ? -5.879 9.242 2.812 1 98.44 98 ASP A O 1
ATOM 814 N N . MET A 1 99 ? -7.352 7.961 1.763 1 98.75 99 MET A N 1
ATOM 815 C CA . MET A 1 99 ? -8.297 7.953 2.879 1 98.75 99 MET A CA 1
ATOM 816 C C . MET A 1 99 ? -7.715 7.207 4.074 1 98.75 99 MET A C 1
ATOM 818 O O . MET A 1 99 ? -8.07 7.492 5.219 1 98.75 99 MET A O 1
ATOM 822 N N . PHE A 1 100 ? -6.801 6.273 3.84 1 98.88 100 PHE A N 1
ATOM 823 C CA . PHE A 1 100 ? -6.148 5.605 4.961 1 98.88 100 PHE A CA 1
ATOM 824 C C . PHE A 1 100 ? -5.406 6.613 5.832 1 98.88 100 PHE A C 1
ATOM 826 O O . PHE A 1 100 ? -5.406 6.504 7.059 1 98.88 100 PHE A O 1
ATOM 833 N N . TYR A 1 101 ? -4.77 7.586 5.195 1 98.88 101 TYR A N 1
ATOM 834 C CA . TYR A 1 101 ? -4.086 8.625 5.953 1 98.88 101 TYR A CA 1
ATOM 835 C C . TYR A 1 101 ? -5.09 9.539 6.656 1 98.88 101 TYR A C 1
ATOM 837 O O . TYR A 1 101 ? -4.938 9.836 7.844 1 98.88 101 TYR A O 1
ATOM 845 N N . ALA A 1 102 ? -6.121 9.945 5.992 1 98.81 102 ALA A N 1
ATOM 846 C CA . ALA A 1 102 ? -7.113 10.859 6.539 1 98.81 102 ALA A CA 1
ATOM 847 C C . ALA A 1 102 ? -7.855 10.234 7.715 1 98.81 102 ALA A C 1
ATOM 849 O O . ALA A 1 102 ? -8.039 10.867 8.758 1 98.81 102 ALA A O 1
ATOM 850 N N . ILE A 1 103 ? -8.258 8.992 7.578 1 98.81 103 ILE A N 1
ATOM 851 C CA . ILE A 1 103 ? -9.031 8.312 8.609 1 98.81 103 ILE A CA 1
ATOM 852 C C . ILE A 1 103 ? -8.156 8.062 9.836 1 98.81 103 ILE A C 1
ATOM 854 O O . ILE A 1 103 ? -8.625 8.164 10.969 1 98.81 103 ILE A O 1
ATOM 858 N N . LEU A 1 104 ? -6.914 7.691 9.586 1 98.88 104 LEU A N 1
ATOM 859 C CA . LEU A 1 104 ? -6 7.555 10.711 1 98.88 104 LEU A CA 1
ATOM 860 C C . LEU A 1 104 ? -5.906 8.859 11.492 1 98.88 104 LEU A C 1
ATOM 862 O O . LEU A 1 104 ? -5.922 8.852 12.727 1 98.88 104 LEU A O 1
ATOM 866 N N . ALA A 1 105 ? -5.777 9.969 10.758 1 98.81 105 ALA A N 1
ATOM 867 C CA . ALA A 1 105 ? -5.723 11.273 11.414 1 98.81 105 ALA A CA 1
ATOM 868 C C . ALA A 1 105 ? -6.996 11.539 12.211 1 98.81 105 ALA A C 1
ATOM 870 O O . ALA A 1 105 ? -6.934 11.961 13.367 1 98.81 105 ALA A O 1
ATOM 871 N N . ARG A 1 106 ? -8.109 11.305 11.656 1 98.62 106 ARG A N 1
ATOM 872 C CA . ARG A 1 106 ? -9.391 11.539 12.305 1 98.62 106 ARG A CA 1
ATOM 873 C C . ARG A 1 106 ? -9.547 10.672 13.555 1 98.62 106 ARG A C 1
ATOM 875 O O . ARG A 1 106 ? -9.922 11.172 14.617 1 98.62 106 ARG A O 1
ATOM 882 N N . ARG A 1 107 ? -9.234 9.414 13.469 1 98.31 107 ARG A N 1
ATOM 883 C CA . ARG A 1 107 ? -9.398 8.461 14.562 1 98.31 107 ARG A CA 1
ATOM 884 C C . ARG A 1 107 ? -8.539 8.844 15.758 1 98.31 107 ARG A C 1
ATOM 886 O O . ARG A 1 107 ? -8.852 8.492 16.891 1 98.31 107 ARG A O 1
ATOM 893 N N . ASN A 1 108 ? -7.477 9.555 15.516 1 98.25 108 ASN A N 1
ATOM 894 C CA . ASN A 1 108 ? -6.535 9.867 16.578 1 98.25 108 ASN A CA 1
ATOM 895 C C . ASN A 1 108 ? -6.535 11.359 16.922 1 98.25 108 ASN A C 1
ATOM 897 O O . ASN A 1 108 ? -5.625 11.844 17.578 1 98.25 108 ASN A O 1
ATOM 901 N N . ASP A 1 109 ? -7.508 12.062 16.359 1 97.81 109 ASP A N 1
ATOM 902 C CA . ASP A 1 109 ? -7.59 13.508 16.562 1 97.81 109 ASP A CA 1
ATOM 903 C C . ASP A 1 109 ? -6.238 14.172 16.312 1 97.81 109 ASP A C 1
ATOM 905 O O . ASP A 1 109 ? -5.738 14.922 17.156 1 97.81 109 ASP A O 1
ATOM 909 N N . SER A 1 110 ? -5.668 13.773 15.219 1 98.5 110 SER A N 1
ATOM 910 C CA . SER A 1 110 ? -4.316 14.219 14.883 1 98.5 110 SER A CA 1
ATOM 911 C C . SER A 1 110 ? -4.328 15.164 13.688 1 98.5 110 SER A C 1
ATOM 913 O O . SER A 1 110 ? -5.348 15.297 13.008 1 98.5 110 SER A O 1
ATOM 915 N N . THR A 1 111 ? -3.195 15.812 13.469 1 98.56 111 THR A N 1
ATOM 916 C CA . THR A 1 111 ? -2.99 16.688 12.32 1 98.56 111 THR A CA 1
ATOM 917 C C . THR A 1 111 ? -2.348 15.914 11.164 1 98.56 111 THR A C 1
ATOM 919 O O . THR A 1 111 ? -1.34 15.227 11.359 1 98.56 111 THR A O 1
ATOM 922 N N . LEU A 1 112 ? -2.982 15.961 10 1 98.81 112 LEU A N 1
ATOM 923 C CA . LEU A 1 112 ? -2.412 15.344 8.805 1 98.81 112 LEU A CA 1
ATOM 924 C C . LEU A 1 112 ? -1.364 16.25 8.172 1 98.81 112 LEU A C 1
ATOM 926 O O . LEU A 1 112 ? -1.65 17.406 7.852 1 98.81 112 LEU A O 1
ATOM 930 N N . VAL A 1 113 ? -0.137 15.758 8.039 1 98.75 113 VAL A N 1
ATOM 931 C CA . VAL A 1 113 ? 0.962 16.5 7.418 1 98.75 113 VAL A CA 1
ATOM 932 C C . VAL A 1 113 ? 1.302 15.875 6.062 1 98.75 113 VAL A C 1
ATOM 934 O O . VAL A 1 113 ? 1.733 14.719 5.996 1 98.75 113 VAL A O 1
ATOM 937 N N . SER A 1 114 ? 1.058 16.609 5.062 1 98.75 114 SER A N 1
ATOM 938 C CA . SER A 1 114 ? 1.207 16.094 3.703 1 98.75 114 SER A CA 1
ATOM 939 C C . SER A 1 114 ? 1.647 17.203 2.744 1 98.75 114 SER A C 1
ATOM 941 O O . SER A 1 114 ? 1.356 18.375 2.967 1 98.75 114 SER A O 1
ATOM 943 N N . ASN A 1 115 ? 2.402 16.828 1.696 1 98.5 115 ASN A N 1
ATOM 944 C CA . ASN A 1 115 ? 2.746 17.734 0.6 1 98.5 115 ASN A CA 1
ATOM 945 C C . ASN A 1 115 ? 1.87 17.484 -0.625 1 98.5 115 ASN A C 1
ATOM 947 O O . ASN A 1 115 ? 2.156 17.984 -1.711 1 98.5 115 ASN A O 1
ATOM 951 N N . ASP A 1 116 ? 0.904 16.609 -0.512 1 98.12 116 ASP A N 1
ATOM 952 C CA . ASP A 1 116 ? -0.051 16.297 -1.572 1 98.12 116 ASP A CA 1
ATOM 953 C C . ASP A 1 116 ? -1.285 17.188 -1.479 1 98.12 116 ASP A C 1
ATOM 955 O O . ASP A 1 116 ? -2.127 17 -0.597 1 98.12 116 ASP A O 1
ATOM 959 N N . LYS A 1 117 ? -1.466 18.047 -2.422 1 97.75 117 LYS A N 1
ATOM 960 C CA . LYS A 1 117 ? -2.516 19.062 -2.402 1 97.75 117 LYS A CA 1
ATOM 961 C C . LYS A 1 117 ? -3.9 18.422 -2.422 1 97.75 117 LYS A C 1
ATOM 963 O O . LYS A 1 117 ? -4.836 18.938 -1.8 1 97.75 117 LYS A O 1
ATOM 968 N N . GLU A 1 118 ? -4.016 17.359 -3.162 1 97.5 118 GLU A N 1
ATOM 969 C CA . GLU A 1 118 ? -5.309 16.688 -3.244 1 97.5 118 GLU A CA 1
ATOM 970 C C . GLU A 1 118 ? -5.695 16.062 -1.903 1 97.5 118 GLU A C 1
ATOM 972 O O . GLU A 1 118 ? -6.848 16.172 -1.477 1 97.5 118 GLU A O 1
ATOM 977 N N . LEU A 1 119 ? -4.781 15.43 -1.253 1 98.12 119 LEU A N 1
ATOM 978 C CA . LEU A 1 119 ? -5.035 14.852 0.063 1 98.12 119 LEU A CA 1
ATOM 979 C C . LEU A 1 119 ? -5.352 15.938 1.083 1 98.12 119 LEU A C 1
ATOM 981 O O . LEU A 1 119 ? -6.234 15.773 1.924 1 98.12 119 LEU A O 1
ATOM 985 N N . LEU A 1 120 ? -4.648 17.062 0.995 1 98.31 120 LEU A N 1
ATOM 986 C CA . LEU A 1 120 ? -4.902 18.172 1.903 1 98.31 120 LEU A CA 1
ATOM 987 C C . LEU A 1 120 ? -6.305 18.734 1.697 1 98.31 120 LEU A C 1
ATOM 989 O O . LEU A 1 120 ? -7.012 19.016 2.666 1 98.31 120 LEU A O 1
ATOM 993 N N . ARG A 1 121 ? -6.688 18.859 0.491 1 98.06 121 ARG A N 1
ATOM 994 C CA . ARG A 1 121 ? -8.016 19.375 0.169 1 98.06 121 ARG A CA 1
ATOM 995 C C . ARG A 1 121 ? -9.109 18.484 0.745 1 98.06 121 ARG A C 1
ATOM 997 O O . ARG A 1 121 ? -10.031 18.969 1.396 1 98.06 121 ARG A O 1
ATOM 1004 N N . ILE A 1 122 ? -9.016 17.188 0.517 1 97.69 122 ILE A N 1
ATOM 1005 C CA . ILE A 1 122 ? -10.039 16.266 0.968 1 97.69 122 ILE A CA 1
ATOM 1006 C C . ILE A 1 122 ? -10.078 16.234 2.494 1 97.69 122 ILE A C 1
ATOM 1008 O O . ILE A 1 122 ? -11.148 16.141 3.094 1 97.69 122 ILE A O 1
ATOM 1012 N N . SER A 1 123 ? -8.883 16.234 3.135 1 98.06 123 SER A N 1
ATOM 1013 C CA . SER A 1 123 ? -8.844 16.234 4.594 1 98.06 123 SER A CA 1
ATOM 1014 C C . SER A 1 123 ? -9.5 17.484 5.164 1 98.06 123 SER A C 1
ATOM 1016 O O . SER A 1 123 ? -10.156 17.438 6.207 1 98.06 123 SER A O 1
ATOM 1018 N N . GLU A 1 124 ? -9.289 18.609 4.488 1 97.81 124 GLU A N 1
ATOM 1019 C CA . GLU A 1 124 ? -9.953 19.844 4.898 1 97.81 124 GLU A CA 1
ATOM 1020 C C . GLU A 1 124 ? -11.469 19.703 4.82 1 97.81 124 GLU A C 1
ATOM 1022 O O . GLU A 1 124 ? -12.18 20.141 5.73 1 97.81 124 GLU A O 1
ATOM 1027 N N . GLU A 1 125 ? -11.938 19.188 3.775 1 97.81 125 GLU A N 1
ATOM 1028 C CA . GLU A 1 125 ? -13.367 18.953 3.6 1 97.81 125 GLU A CA 1
ATOM 1029 C C . GLU A 1 125 ? -13.922 18.047 4.691 1 97.81 125 GLU A C 1
ATOM 1031 O O . GLU A 1 125 ? -15.07 18.188 5.102 1 97.81 125 GLU A O 1
ATOM 1036 N N . MET A 1 126 ? -13.117 17.219 5.16 1 98.19 126 MET A N 1
ATOM 1037 C CA . MET A 1 126 ? -13.523 16.266 6.195 1 98.19 126 MET A CA 1
ATOM 1038 C C . MET A 1 126 ? -13.328 16.875 7.586 1 98.19 126 MET A C 1
ATOM 1040 O O . MET A 1 126 ? -13.523 16.188 8.594 1 98.19 126 MET A O 1
ATOM 1044 N N . LYS A 1 127 ? -12.844 18.094 7.637 1 98.31 127 LYS A N 1
ATOM 1045 C CA . LYS A 1 127 ? -12.633 18.828 8.875 1 98.31 127 LYS A CA 1
ATOM 1046 C C . LYS A 1 127 ? -11.508 18.203 9.703 1 98.31 127 LYS A C 1
ATOM 1048 O O . LYS A 1 127 ? -11.586 18.172 10.93 1 98.31 127 LYS A O 1
ATOM 1053 N N . ILE A 1 128 ? -10.586 17.656 9.023 1 98.5 128 ILE A N 1
ATOM 1054 C CA . ILE A 1 128 ? -9.359 17.172 9.641 1 98.5 128 ILE A CA 1
ATOM 1055 C C . ILE A 1 128 ? -8.289 18.25 9.586 1 98.5 128 ILE A C 1
ATOM 1057 O O . ILE A 1 128 ? -7.992 18.797 8.516 1 98.5 128 ILE A O 1
ATOM 1061 N N . GLU A 1 129 ? -7.77 18.562 10.75 1 98.31 129 GLU A N 1
ATOM 1062 C CA . GLU A 1 129 ? -6.664 19.516 10.75 1 98.31 129 GLU A CA 1
ATOM 1063 C C . GLU A 1 129 ? -5.5 19.016 9.906 1 98.31 129 GLU A C 1
ATOM 1065 O O . GLU A 1 129 ? -5.145 17.844 9.961 1 98.31 129 GLU A O 1
ATOM 1070 N N . ASN A 1 130 ? -5.047 19.875 9.023 1 98.25 130 ASN A N 1
ATOM 1071 C CA . ASN A 1 130 ? -3.957 19.453 8.148 1 98.25 130 ASN A CA 1
ATOM 1072 C C . ASN A 1 130 ? -2.969 20.594 7.895 1 98.25 130 ASN A C 1
ATOM 1074 O O . ASN A 1 130 ? -3.291 21.766 8.109 1 98.25 130 ASN A O 1
ATOM 1078 N N . PHE A 1 131 ? -1.702 20.172 7.582 1 96.56 131 PHE A N 1
ATOM 1079 C CA . PHE A 1 131 ? -0.651 21.109 7.199 1 96.56 131 PHE A CA 1
ATOM 1080 C C . PHE A 1 131 ? 0.075 20.625 5.949 1 96.56 131 PHE A C 1
ATOM 1082 O O . PHE A 1 131 ? 0.335 19.422 5.801 1 96.56 131 PHE A O 1
ATOM 1089 N N . GLY A 1 132 ? 0.374 21.469 5.047 1 92.25 132 GLY A N 1
ATOM 1090 C CA . GLY A 1 132 ? 1.161 21.141 3.867 1 92.25 132 GLY A CA 1
ATOM 1091 C C . GLY A 1 132 ? 1.44 22.344 2.984 1 92.25 132 GLY A C 1
ATOM 1092 O O . GLY A 1 132 ? 0.898 23.422 3.211 1 92.25 132 GLY A O 1
ATOM 1093 N N . MET B 1 1 ? 0.486 -26.875 0.606 1 93.94 1 MET B N 1
ATOM 1094 C CA . MET B 1 1 ? 1.3 -25.906 -0.126 1 93.94 1 MET B CA 1
ATOM 1095 C C . MET B 1 1 ? 0.985 -24.484 0.316 1 93.94 1 MET B C 1
ATOM 1097 O O . MET B 1 1 ? -0.162 -24.172 0.638 1 93.94 1 MET B O 1
ATOM 1101 N N . THR B 1 2 ? 2.01 -23.594 0.45 1 98.31 2 THR B N 1
ATOM 1102 C CA . THR B 1 2 ? 1.827 -22.188 0.773 1 98.31 2 THR B CA 1
ATOM 1103 C C . THR B 1 2 ? 1.684 -21.344 -0.497 1 98.31 2 T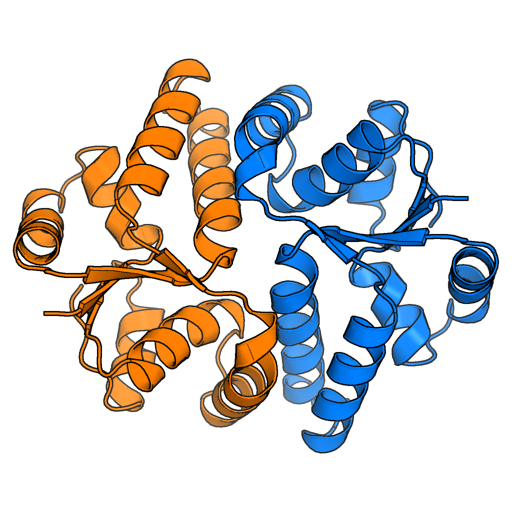HR B C 1
ATOM 1105 O O . THR B 1 2 ? 2.434 -21.547 -1.458 1 98.31 2 THR B O 1
ATOM 1108 N N . ILE B 1 3 ? 0.707 -20.406 -0.486 1 98.75 3 ILE B N 1
ATOM 1109 C CA . ILE B 1 3 ? 0.594 -19.5 -1.636 1 98.75 3 ILE B CA 1
ATOM 1110 C C . ILE B 1 3 ? 0.563 -18.062 -1.162 1 98.75 3 ILE B C 1
ATOM 1112 O O . ILE B 1 3 ? 0.127 -17.766 -0.044 1 98.75 3 ILE B O 1
ATOM 1116 N N . VAL B 1 4 ? 1.097 -17.203 -1.938 1 98.94 4 VAL B N 1
ATOM 1117 C CA . VAL B 1 4 ? 0.854 -15.766 -1.847 1 98.94 4 VAL B CA 1
ATOM 1118 C C . VAL B 1 4 ? -0.254 -15.367 -2.818 1 98.94 4 VAL B C 1
ATOM 1120 O O . VAL B 1 4 ? -0.122 -15.547 -4.031 1 98.94 4 VAL B O 1
ATOM 1123 N N . LEU B 1 5 ? -1.355 -14.859 -2.309 1 98.88 5 LEU B N 1
ATOM 1124 C CA . LEU B 1 5 ? -2.508 -14.461 -3.109 1 98.88 5 LEU B CA 1
ATOM 1125 C C . LEU B 1 5 ? -2.545 -12.945 -3.289 1 98.88 5 LEU B C 1
ATOM 1127 O O . LEU B 1 5 ? -2.562 -12.195 -2.307 1 98.88 5 LEU B O 1
ATOM 1131 N N . ASP B 1 6 ? -2.49 -12.469 -4.484 1 98.5 6 ASP B N 1
ATOM 1132 C CA . ASP B 1 6 ? -2.594 -11.023 -4.668 1 98.5 6 ASP B CA 1
ATOM 1133 C C . ASP B 1 6 ? -4.035 -10.609 -4.961 1 98.5 6 ASP B C 1
ATOM 1135 O O . ASP B 1 6 ? -4.895 -11.461 -5.207 1 98.5 6 ASP B O 1
ATOM 1139 N N . VAL B 1 7 ? -4.289 -9.352 -5.016 1 98.81 7 VAL B N 1
ATOM 1140 C CA . VAL B 1 7 ? -5.641 -8.805 -5.078 1 98.81 7 VAL B CA 1
ATOM 1141 C C . VAL B 1 7 ? -6.281 -9.156 -6.418 1 98.81 7 VAL B C 1
ATOM 1143 O O . VAL B 1 7 ? -7.473 -9.453 -6.488 1 98.81 7 VAL B O 1
ATOM 1146 N N . SER B 1 8 ? -5.465 -9.164 -7.488 1 98.69 8 SER B N 1
ATOM 1147 C CA . SER B 1 8 ? -6.02 -9.414 -8.812 1 98.69 8 SER B CA 1
ATOM 1148 C C . SER B 1 8 ? -6.613 -10.82 -8.906 1 98.69 8 SER B C 1
ATOM 1150 O O . SER B 1 8 ? -7.602 -11.031 -9.609 1 98.69 8 SER B O 1
ATOM 1152 N N . ALA B 1 9 ? -6.035 -11.789 -8.219 1 98.75 9 ALA B N 1
ATOM 1153 C CA . ALA B 1 9 ? -6.566 -13.148 -8.164 1 98.75 9 ALA B CA 1
ATOM 1154 C C . ALA B 1 9 ? -7.711 -13.25 -7.16 1 98.75 9 ALA B C 1
ATOM 1156 O O . ALA B 1 9 ? -8.727 -13.891 -7.43 1 98.75 9 ALA B O 1
ATOM 1157 N N . ALA B 1 10 ? -7.578 -12.641 -6.051 1 98.81 10 ALA B N 1
ATOM 1158 C CA . ALA B 1 10 ? -8.602 -12.68 -5.008 1 98.81 10 ALA B CA 1
ATOM 1159 C C . ALA B 1 10 ? -9.93 -12.133 -5.52 1 98.81 10 ALA B C 1
ATOM 1161 O O . ALA B 1 10 ? -10.992 -12.672 -5.199 1 98.81 10 ALA B O 1
ATOM 1162 N N . ILE B 1 11 ? -9.875 -11.07 -6.316 1 98.69 11 ILE B N 1
ATOM 1163 C CA . ILE B 1 11 ? -11.078 -10.414 -6.824 1 98.69 11 ILE B CA 1
ATOM 1164 C C . ILE B 1 11 ? -11.828 -11.367 -7.75 1 98.69 11 ILE B C 1
ATOM 1166 O O . ILE B 1 11 ? -13.062 -11.359 -7.785 1 98.69 11 ILE B O 1
ATOM 1170 N N . GLN B 1 12 ? -11.086 -12.219 -8.492 1 98.5 12 GLN B N 1
ATOM 1171 C CA . GLN B 1 12 ? -11.727 -13.227 -9.328 1 98.5 12 GLN B CA 1
ATOM 1172 C C . GLN B 1 12 ? -12.562 -14.188 -8.492 1 98.5 12 GLN B C 1
ATOM 1174 O O . GLN B 1 12 ? -13.664 -14.57 -8.883 1 98.5 12 GLN B O 1
ATOM 1179 N N . ILE B 1 13 ? -12.094 -14.539 -7.34 1 98.38 13 ILE B N 1
ATOM 1180 C CA . ILE B 1 13 ? -12.758 -15.477 -6.438 1 98.38 13 ILE B CA 1
ATOM 1181 C C . ILE B 1 13 ? -13.961 -14.805 -5.785 1 98.38 13 ILE B C 1
ATOM 1183 O O . ILE B 1 13 ? -15.086 -15.305 -5.875 1 98.38 13 ILE B O 1
ATOM 1187 N N . VAL B 1 14 ? -13.742 -13.617 -5.242 1 98.25 14 V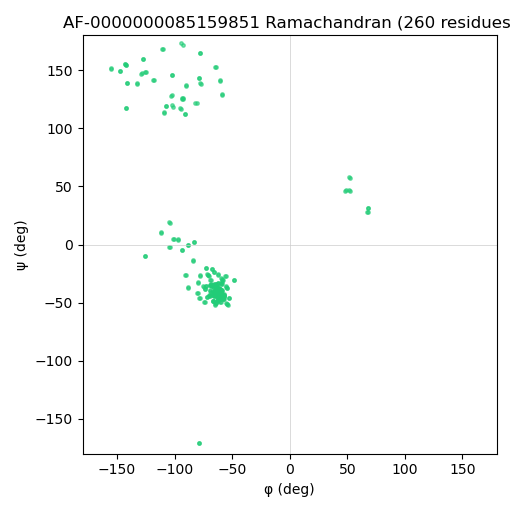AL B N 1
ATOM 1188 C CA . VAL B 1 14 ? -14.719 -12.953 -4.383 1 98.25 14 VAL B CA 1
ATOM 1189 C C . VAL B 1 14 ? -15.891 -12.445 -5.223 1 98.25 14 VAL B C 1
ATOM 1191 O O . VAL B 1 14 ? -17.047 -12.484 -4.785 1 98.25 14 VAL B O 1
ATOM 1194 N N . LEU B 1 15 ? -15.625 -11.992 -6.43 1 98 15 LEU B N 1
ATOM 1195 C CA . LEU B 1 15 ? -16.672 -11.43 -7.289 1 98 15 LEU B CA 1
ATOM 1196 C C . LEU B 1 15 ? -17.188 -12.477 -8.266 1 98 15 LEU B C 1
ATOM 1198 O O . LEU B 1 15 ? -18 -12.164 -9.148 1 98 15 LEU B O 1
ATOM 1202 N N . GLN B 1 16 ? -16.672 -13.75 -8.094 1 96.06 16 GLN B N 1
ATOM 1203 C CA . GLN B 1 16 ? -17.109 -14.867 -8.922 1 96.06 16 GLN B CA 1
ATOM 1204 C C . GLN B 1 16 ? -17.016 -14.531 -10.406 1 96.06 16 GLN B C 1
ATOM 1206 O O . GLN B 1 16 ? -17.969 -14.703 -11.148 1 96.06 16 GLN B O 1
ATOM 1211 N N . LYS B 1 17 ? -15.891 -13.969 -10.766 1 96.56 17 LYS B N 1
ATOM 1212 C CA . LYS B 1 17 ? -15.672 -13.555 -12.148 1 96.56 17 LYS B CA 1
ATOM 1213 C C . LYS B 1 17 ? -15.305 -14.742 -13.031 1 96.56 17 LYS B C 1
ATOM 1215 O O . LYS B 1 17 ? -15.445 -15.898 -12.617 1 96.56 17 LYS B O 1
ATOM 1220 N N . GLU B 1 18 ? -14.891 -14.523 -14.273 1 94.06 18 GLU B N 1
ATOM 1221 C CA . GLU B 1 18 ? -14.703 -15.523 -15.32 1 94.06 18 GLU B CA 1
ATOM 1222 C C . GLU B 1 18 ? -13.68 -16.578 -14.891 1 94.06 18 GLU B C 1
ATOM 1224 O O . GLU B 1 18 ? -13.844 -17.766 -15.188 1 94.06 18 GLU B O 1
ATOM 1229 N N . LYS B 1 19 ? -12.68 -16.188 -14.109 1 96.31 19 LYS B N 1
ATOM 1230 C CA . LYS B 1 19 ? -11.594 -17.094 -13.766 1 96.31 19 LYS B CA 1
ATOM 1231 C C . LYS B 1 19 ? -11.727 -17.609 -12.336 1 96.31 19 LYS B C 1
ATOM 1233 O O . LYS B 1 19 ? -10.75 -18.062 -11.734 1 96.31 19 LYS B O 1
ATOM 1238 N N . LYS B 1 20 ? -12.836 -17.516 -11.805 1 95.75 20 LYS B N 1
ATOM 1239 C CA . LYS B 1 20 ? -13.078 -17.906 -10.422 1 95.75 20 LYS B CA 1
ATOM 1240 C C . LYS B 1 20 ? -12.633 -19.344 -10.164 1 95.75 20 LYS B C 1
ATOM 1242 O O . LYS B 1 20 ? -11.867 -19.594 -9.227 1 95.75 20 LYS B O 1
ATOM 1247 N N . ASP B 1 21 ? -13.094 -20.25 -11.016 1 96.25 21 ASP B N 1
ATOM 1248 C CA . ASP B 1 21 ? -12.82 -21.672 -10.789 1 96.25 21 ASP B CA 1
ATOM 1249 C C . ASP B 1 21 ? -11.32 -21.953 -10.844 1 96.25 21 ASP B C 1
ATOM 1251 O O . ASP B 1 21 ? -10.805 -22.75 -10.055 1 96.25 21 ASP B O 1
ATOM 1255 N N . TYR B 1 22 ? -10.711 -21.266 -11.703 1 96.5 22 TYR B N 1
ATOM 1256 C CA . TYR B 1 22 ? -9.266 -21.406 -11.859 1 96.5 22 TYR B CA 1
ATOM 1257 C C . TYR B 1 22 ? -8.539 -21 -10.586 1 96.5 22 TYR B C 1
ATOM 1259 O O . TYR B 1 22 ? -7.75 -21.781 -10.031 1 96.5 22 TYR B O 1
ATOM 1267 N N . PHE B 1 23 ? -8.812 -19.938 -9.992 1 97.75 23 PHE B N 1
ATOM 1268 C CA . PHE B 1 23 ? -8.117 -19.422 -8.82 1 97.75 23 PHE B CA 1
ATOM 1269 C C . PHE B 1 23 ? -8.586 -20.125 -7.555 1 97.75 23 PHE B C 1
ATOM 1271 O O . PHE B 1 23 ? -7.805 -20.328 -6.629 1 97.75 23 PHE B O 1
ATOM 1278 N N . GLU B 1 24 ? -9.82 -20.5 -7.523 1 97.25 24 GLU B N 1
ATOM 1279 C CA . GLU B 1 24 ? -10.344 -21.234 -6.375 1 97.25 24 GLU B CA 1
ATOM 1280 C C . GLU B 1 24 ? -9.656 -22.578 -6.23 1 97.25 24 GLU B C 1
ATOM 1282 O O . GLU B 1 24 ? -9.453 -23.062 -5.113 1 97.25 24 GLU B O 1
ATOM 1287 N N . SER B 1 25 ? -9.375 -23.172 -7.309 1 96.44 25 SER B N 1
ATOM 1288 C CA . SER B 1 25 ? -8.719 -24.484 -7.262 1 96.44 25 SER B CA 1
ATOM 1289 C C . SER B 1 25 ? -7.359 -24.391 -6.582 1 96.44 25 SER B C 1
ATOM 1291 O O . SER B 1 25 ? -6.98 -25.281 -5.82 1 96.44 25 SER B O 1
ATOM 1293 N N . TYR B 1 26 ? -6.602 -23.328 -6.816 1 95.06 26 TYR B N 1
ATOM 1294 C CA . TYR B 1 26 ? -5.309 -23.141 -6.172 1 95.06 26 TYR B CA 1
ATOM 1295 C C . TYR B 1 26 ? -5.484 -22.75 -4.707 1 95.06 26 TYR B C 1
ATOM 1297 O O . TYR B 1 26 ? -4.742 -23.219 -3.842 1 95.06 26 TYR B O 1
ATOM 1305 N N . TYR B 1 27 ? -6.453 -21.969 -4.527 1 97.69 27 TYR B N 1
ATOM 1306 C CA . TYR B 1 27 ? -6.754 -21.547 -3.164 1 97.69 27 TYR B CA 1
ATOM 1307 C C . TYR B 1 27 ? -7.117 -22.734 -2.289 1 97.69 27 TYR B C 1
ATOM 1309 O O . TYR B 1 27 ? -6.621 -22.875 -1.168 1 97.69 27 TYR B O 1
ATOM 1317 N N . ARG B 1 28 ? -7.906 -23.594 -2.832 1 96.81 28 ARG B N 1
ATOM 1318 C CA . ARG B 1 28 ? -8.414 -24.719 -2.061 1 96.81 28 ARG B CA 1
ATOM 1319 C C . ARG B 1 28 ? -7.301 -25.734 -1.776 1 96.81 28 ARG B C 1
ATOM 1321 O O . ARG B 1 28 ? -7.34 -26.438 -0.764 1 96.81 28 ARG B O 1
ATOM 1328 N N . LYS B 1 29 ? -6.336 -25.766 -2.598 1 96.25 29 LYS B N 1
ATOM 1329 C CA . LYS B 1 29 ? -5.234 -26.719 -2.438 1 96.25 29 LYS B CA 1
ATOM 1330 C C . LYS B 1 29 ? -4.191 -26.172 -1.462 1 96.25 29 LYS B C 1
ATOM 1332 O O . LYS B 1 29 ? -3.332 -26.922 -0.989 1 96.25 29 LYS B O 1
ATOM 1337 N N . ALA B 1 30 ? -4.301 -24.922 -1.17 1 97.75 30 ALA B N 1
ATOM 1338 C CA . ALA B 1 30 ? -3.287 -24.297 -0.322 1 97.75 30 ALA B CA 1
ATOM 1339 C C . ALA B 1 30 ? -3.502 -24.656 1.146 1 97.75 30 ALA B C 1
ATOM 1341 O O . ALA B 1 30 ? -4.641 -24.719 1.613 1 97.75 30 ALA B O 1
ATOM 1342 N N . SER B 1 31 ? -2.486 -24.922 1.822 1 97.94 31 SER B N 1
ATOM 1343 C CA . SER B 1 31 ? -2.541 -25.156 3.262 1 97.94 31 SER B CA 1
ATOM 1344 C C . SER B 1 31 ? -2.328 -23.859 4.039 1 97.94 31 SER B C 1
ATOM 1346 O O . SER B 1 31 ? -2.668 -23.781 5.219 1 97.94 31 SER B O 1
ATOM 1348 N N . TRP B 1 32 ? -1.65 -22.922 3.473 1 98.62 32 TRP B N 1
ATOM 1349 C CA . TRP B 1 32 ? -1.358 -21.609 4.055 1 98.62 32 TRP B CA 1
ATOM 1350 C C . TRP B 1 32 ? -1.418 -20.516 2.998 1 98.62 32 TRP B C 1
ATOM 1352 O O . TRP B 1 32 ? -0.685 -20.562 2.008 1 98.62 32 TRP B O 1
ATOM 1362 N N . VAL B 1 33 ? -2.373 -19.562 3.178 1 98.88 33 VAL B N 1
ATOM 1363 C CA . VAL B 1 33 ? -2.541 -18.438 2.254 1 98.88 33 VAL B CA 1
ATOM 1364 C C . VAL B 1 33 ? -2.045 -17.156 2.906 1 98.88 33 VAL B C 1
ATOM 1366 O O . VAL B 1 33 ? -2.584 -16.719 3.926 1 98.88 33 VAL B O 1
ATOM 1369 N N . ILE B 1 34 ? -0.987 -16.5 2.26 1 98.88 34 ILE B N 1
ATOM 1370 C CA . ILE B 1 34 ? -0.392 -15.32 2.877 1 98.88 34 ILE B CA 1
ATOM 1371 C C . ILE B 1 34 ? -0.367 -14.172 1.874 1 98.88 34 ILE B C 1
ATOM 1373 O O . ILE B 1 34 ? -0.52 -14.383 0.669 1 98.88 34 ILE B O 1
ATOM 1377 N N . ALA B 1 35 ? -0.267 -12.984 2.33 1 98.88 35 ALA B N 1
ATOM 1378 C CA . ALA B 1 35 ? -0.175 -11.766 1.526 1 98.88 35 ALA B CA 1
ATOM 1379 C C . ALA B 1 35 ? 0.519 -10.648 2.299 1 98.88 35 ALA B C 1
ATOM 1381 O O . ALA B 1 35 ? 0.544 -10.664 3.531 1 98.88 35 ALA B O 1
ATOM 1382 N N . PRO B 1 36 ? 1.182 -9.742 1.595 1 98.81 36 PRO B N 1
ATOM 1383 C CA . PRO B 1 36 ? 1.604 -8.531 2.311 1 98.81 36 PRO B CA 1
ATOM 1384 C C . PRO B 1 36 ? 0.424 -7.703 2.812 1 98.81 36 PRO B C 1
ATOM 1386 O O . PRO B 1 36 ? -0.659 -7.742 2.223 1 98.81 36 PRO B O 1
ATOM 1389 N N . GLU B 1 37 ? 0.652 -6.949 3.891 1 98.25 37 GLU B N 1
ATOM 1390 C CA . GLU B 1 37 ? -0.388 -6.078 4.426 1 98.25 37 GLU B CA 1
ATOM 1391 C C . GLU B 1 37 ? -0.899 -5.113 3.357 1 98.25 37 GLU B C 1
ATOM 1393 O O . GLU B 1 37 ? -2.064 -4.711 3.385 1 98.25 37 GLU B O 1
ATOM 1398 N N . LEU B 1 38 ? -0.058 -4.801 2.4 1 98.5 38 LEU B N 1
ATOM 1399 C CA . LEU B 1 38 ? -0.392 -3.992 1.233 1 98.5 38 LEU B CA 1
ATOM 1400 C C . LEU B 1 38 ? -1.686 -4.477 0.587 1 98.5 38 LEU B C 1
ATOM 1402 O O . LEU B 1 38 ? -2.465 -3.674 0.069 1 98.5 38 LEU B O 1
ATOM 1406 N N . TYR B 1 39 ? -1.982 -5.746 0.683 1 98.88 39 TYR B N 1
ATOM 1407 C CA . TYR B 1 39 ? -3.16 -6.41 0.138 1 98.88 39 TYR B CA 1
ATOM 1408 C C . TYR B 1 39 ? -4.438 -5.727 0.608 1 98.88 39 TYR B C 1
ATOM 1410 O O . TYR B 1 39 ? -5.371 -5.539 -0.176 1 98.88 39 TYR B O 1
ATOM 1418 N N . ILE B 1 40 ? -4.484 -5.262 1.842 1 98.88 40 ILE B N 1
ATOM 1419 C CA . ILE B 1 40 ? -5.699 -4.719 2.445 1 98.88 40 ILE B CA 1
ATOM 1420 C C . ILE B 1 40 ? -6.027 -3.367 1.817 1 98.88 40 ILE B C 1
ATOM 1422 O O . ILE B 1 40 ? -7.168 -3.119 1.427 1 98.88 40 ILE B O 1
ATOM 1426 N N . SER B 1 41 ? -5.027 -2.529 1.669 1 98.81 41 SER B N 1
ATOM 1427 C CA . SER B 1 41 ? -5.262 -1.233 1.043 1 98.81 41 SER B CA 1
ATOM 1428 C C . SER B 1 41 ? -5.586 -1.386 -0.439 1 98.81 41 SER B C 1
ATOM 1430 O O . SER B 1 41 ? -6.418 -0.652 -0.976 1 98.81 41 SER B O 1
ATOM 1432 N N . GLU B 1 42 ? -4.965 -2.375 -1.065 1 98.81 42 GLU B N 1
ATOM 1433 C CA . GLU B 1 42 ? -5.191 -2.617 -2.486 1 98.81 42 GLU B CA 1
ATOM 1434 C C . GLU B 1 42 ? -6.621 -3.082 -2.746 1 98.81 42 GLU B C 1
ATOM 1436 O O . GLU B 1 42 ? -7.301 -2.549 -3.627 1 98.81 42 GLU B O 1
ATOM 1441 N N . ILE B 1 43 ? -7.086 -4.039 -1.998 1 98.94 43 ILE B N 1
ATOM 1442 C CA . ILE B 1 43 ? -8.414 -4.582 -2.258 1 98.94 43 ILE B CA 1
ATOM 1443 C C . ILE B 1 43 ? -9.477 -3.539 -1.908 1 98.94 43 ILE B C 1
ATOM 1445 O O . ILE B 1 43 ? -10.516 -3.455 -2.568 1 98.94 43 ILE B O 1
ATOM 1449 N N . THR B 1 44 ? -9.211 -2.719 -0.846 1 98.94 44 THR B N 1
ATOM 1450 C CA . THR B 1 44 ? -10.125 -1.63 -0.507 1 98.94 44 THR B CA 1
ATOM 1451 C C . THR B 1 44 ? -10.234 -0.641 -1.664 1 98.94 44 THR B C 1
ATOM 1453 O O . THR B 1 44 ? -11.336 -0.236 -2.033 1 98.94 44 THR B O 1
ATOM 1456 N N . ASN B 1 45 ? -9.141 -0.32 -2.264 1 98.88 45 ASN B N 1
ATOM 1457 C CA . ASN B 1 45 ? -9.148 0.63 -3.371 1 98.88 45 ASN B CA 1
ATOM 1458 C C . ASN B 1 45 ? -9.82 0.038 -4.609 1 98.88 45 ASN B C 1
ATOM 1460 O O . ASN B 1 45 ? -10.555 0.729 -5.312 1 98.88 45 ASN B O 1
ATOM 1464 N N . VAL B 1 46 ? -9.516 -1.204 -4.926 1 98.81 46 VAL B N 1
ATOM 1465 C CA . VAL B 1 46 ? -10.086 -1.871 -6.09 1 98.81 46 VAL B CA 1
ATOM 1466 C C . VAL B 1 46 ? -11.609 -1.888 -5.977 1 98.81 46 VAL B C 1
ATOM 1468 O O . VAL B 1 46 ? -12.312 -1.583 -6.941 1 98.81 46 VAL B O 1
ATOM 1471 N N . LEU B 1 47 ? -12.109 -2.18 -4.809 1 98.88 47 LEU B N 1
ATOM 1472 C CA . LEU B 1 47 ? -13.555 -2.297 -4.648 1 98.88 47 LEU B CA 1
ATOM 1473 C C . LEU B 1 47 ? -14.211 -0.922 -4.578 1 98.88 47 LEU B C 1
ATOM 1475 O O . LEU B 1 47 ? -15.352 -0.749 -5.012 1 98.88 47 LEU B O 1
ATOM 1479 N N . TRP B 1 48 ? -13.469 0.104 -4.121 1 98.88 48 TRP B N 1
ATOM 1480 C CA . TRP B 1 48 ? -13.945 1.475 -4.27 1 98.88 48 TRP B CA 1
ATOM 1481 C C . TRP B 1 48 ? -14.156 1.821 -5.738 1 98.88 48 TRP B C 1
ATOM 1483 O O . TRP B 1 48 ? -15.164 2.436 -6.102 1 98.88 48 TRP B O 1
ATOM 1493 N N . LYS B 1 49 ? -13.25 1.376 -6.523 1 98.75 49 LYS B N 1
ATOM 1494 C CA . LYS B 1 49 ? -13.367 1.659 -7.949 1 98.75 49 LYS B CA 1
ATOM 1495 C C . LYS B 1 49 ? -14.57 0.948 -8.555 1 98.75 49 LYS B C 1
ATOM 1497 O O . LYS B 1 49 ? -15.219 1.476 -9.461 1 98.75 49 LYS B O 1
ATOM 1502 N N . TYR B 1 50 ? -14.867 -0.217 -8.078 1 98.69 50 TYR B N 1
ATOM 1503 C CA . TYR B 1 50 ? -16.062 -0.925 -8.531 1 98.69 50 TYR B CA 1
ATOM 1504 C C . TYR B 1 50 ? -17.328 -0.158 -8.164 1 98.69 50 TYR B C 1
ATOM 1506 O O . TYR B 1 50 ? -18.266 -0.091 -8.953 1 98.69 50 TYR B O 1
ATOM 1514 N N . TYR B 1 51 ? -17.312 0.414 -6.996 1 98.75 51 TYR B N 1
ATOM 1515 C CA . TYR B 1 51 ? -18.438 1.265 -6.602 1 98.75 51 TYR B CA 1
ATOM 1516 C C . TYR B 1 51 ? -18.531 2.49 -7.504 1 98.75 51 TYR B C 1
ATOM 1518 O O . TYR B 1 51 ? -19.609 2.824 -7.992 1 98.75 51 TYR B O 1
ATOM 1526 N N . LYS B 1 52 ? -17.438 3.119 -7.637 1 98.25 52 LYS B N 1
ATOM 1527 C CA . LYS B 1 52 ? -17.375 4.344 -8.43 1 98.25 52 LYS B CA 1
ATOM 1528 C C . LYS B 1 52 ? -17.906 4.105 -9.844 1 98.25 52 LYS B C 1
ATOM 1530 O O . LYS B 1 52 ? -18.531 4.988 -10.438 1 98.25 52 LYS B O 1
ATOM 1535 N N . SER B 1 53 ? -17.625 2.93 -10.383 1 98.06 53 SER B N 1
ATOM 1536 C CA . SER B 1 53 ? -18.062 2.555 -11.727 1 98.06 53 SER B CA 1
ATOM 1537 C C . SER B 1 53 ? -19.484 2.035 -11.719 1 98.06 53 SER B C 1
ATOM 1539 O O . SER B 1 53 ? -19.984 1.55 -12.734 1 98.06 53 SER B O 1
ATOM 1541 N N . LYS B 1 54 ? -20.125 2.041 -10.562 1 98.12 54 LYS B N 1
ATOM 1542 C CA . LYS B 1 54 ? -21.531 1.676 -10.383 1 98.12 54 LYS B CA 1
ATOM 1543 C C . LYS B 1 54 ? -21.75 0.19 -10.648 1 98.12 54 LYS B C 1
ATOM 1545 O O . LYS B 1 54 ? -22.812 -0.212 -11.102 1 98.12 54 LYS B O 1
ATOM 1550 N N . ILE B 1 55 ? -20.734 -0.599 -10.43 1 98.19 55 ILE B N 1
ATOM 1551 C CA . ILE B 1 55 ? -20.828 -2.043 -10.617 1 98.19 55 ILE B CA 1
ATOM 1552 C C . ILE B 1 55 ? -21.312 -2.703 -9.336 1 98.19 55 ILE B C 1
ATOM 1554 O O . ILE B 1 55 ? -22.062 -3.682 -9.375 1 98.19 55 ILE B O 1
ATOM 1558 N N . LEU B 1 56 ? -20.891 -2.205 -8.211 1 98.62 56 LEU B N 1
ATOM 1559 C CA . LEU B 1 56 ? -21.266 -2.74 -6.91 1 98.62 56 LEU B CA 1
ATOM 1560 C C . LEU B 1 56 ? -21.859 -1.646 -6.023 1 98.62 56 LEU B C 1
ATOM 1562 O O . LEU B 1 56 ? -21.484 -0.477 -6.145 1 98.62 56 LEU B O 1
ATOM 1566 N N . THR B 1 57 ? -22.766 -2.037 -5.176 1 98.56 57 THR B N 1
ATOM 1567 C CA . THR B 1 57 ? -23.25 -1.146 -4.129 1 98.56 57 THR B CA 1
ATOM 1568 C C . THR B 1 57 ? -22.25 -1.058 -2.982 1 98.56 57 THR B C 1
ATOM 1570 O O . THR B 1 57 ? -21.297 -1.839 -2.924 1 98.56 57 THR B O 1
ATOM 1573 N N . HIS B 1 58 ? -22.453 -0.038 -2.15 1 98.38 58 HIS B N 1
ATOM 1574 C CA . HIS B 1 58 ? -21.625 0.104 -0.963 1 98.38 58 HIS B CA 1
ATOM 1575 C C . HIS B 1 58 ? -21.609 -1.185 -0.147 1 98.38 58 HIS B C 1
ATOM 1577 O O . HIS B 1 58 ? -20.531 -1.656 0.25 1 98.38 58 HIS B O 1
ATOM 1583 N N . GLU B 1 59 ? -22.766 -1.773 0.065 1 98.5 59 GLU B N 1
ATOM 1584 C CA . GLU B 1 59 ? -22.906 -2.984 0.87 1 98.5 59 GLU B CA 1
ATOM 1585 C C . GLU B 1 59 ? -22.188 -4.164 0.215 1 98.5 59 GLU B C 1
ATOM 1587 O O . GLU B 1 59 ? -21.547 -4.969 0.899 1 98.5 59 GLU B O 1
ATOM 1592 N N . GLU B 1 60 ? -22.312 -4.227 -1.061 1 98.69 60 GLU B N 1
ATOM 1593 C CA . GLU B 1 60 ? -21.625 -5.289 -1.787 1 98.69 60 GLU B CA 1
ATOM 1594 C C . GLU B 1 60 ? -20.109 -5.137 -1.678 1 98.69 60 GLU B C 1
ATOM 1596 O O . GLU B 1 60 ? -19.391 -6.125 -1.506 1 98.69 60 GLU B O 1
ATOM 1601 N N . CYS B 1 61 ? -19.625 -3.92 -1.752 1 98.88 61 CYS B N 1
ATOM 1602 C CA . CYS B 1 61 ? -18.203 -3.664 -1.602 1 98.88 61 CYS B CA 1
ATOM 1603 C C . CYS B 1 61 ? -17.719 -4.082 -0.219 1 98.88 61 CYS B C 1
ATOM 1605 O O . CYS B 1 61 ? -16.672 -4.723 -0.092 1 98.88 61 CYS B O 1
ATOM 1607 N N . LEU B 1 62 ? -18.484 -3.74 0.842 1 98.69 62 LEU B N 1
ATOM 1608 C CA . LEU B 1 62 ? -18.141 -4.109 2.209 1 98.69 62 LEU B CA 1
ATOM 1609 C C . LEU B 1 62 ? -18.016 -5.621 2.35 1 98.69 62 LEU B C 1
ATOM 1611 O O . LEU B 1 62 ? -17.031 -6.117 2.904 1 98.69 62 LEU B O 1
ATOM 1615 N N . GLN B 1 63 ? -18.953 -6.297 1.779 1 98.69 63 GLN B N 1
ATOM 1616 C CA . GLN B 1 63 ? -18.953 -7.754 1.866 1 98.69 63 GLN B CA 1
ATOM 1617 C C . GLN B 1 63 ? -17.797 -8.352 1.087 1 98.69 63 GLN B C 1
ATOM 1619 O O . GLN B 1 63 ? -17.141 -9.289 1.551 1 98.69 63 GLN B O 1
ATOM 1624 N N . CYS B 1 64 ? -17.531 -7.805 -0.07 1 98.81 64 CYS B N 1
ATOM 1625 C CA . CYS B 1 64 ? -16.453 -8.32 -0.917 1 98.81 64 CYS B CA 1
ATOM 1626 C C . CYS B 1 64 ? -15.102 -8.125 -0.257 1 98.81 64 CYS B C 1
ATOM 1628 O O . CYS B 1 64 ? -14.242 -9.016 -0.32 1 98.81 64 CYS B O 1
ATOM 1630 N N . ILE B 1 65 ? -14.883 -6.984 0.357 1 98.88 65 ILE B N 1
ATOM 1631 C CA . ILE B 1 65 ? -13.609 -6.754 1.036 1 98.88 65 ILE B CA 1
ATOM 1632 C C . ILE B 1 65 ? -13.477 -7.715 2.215 1 98.88 65 ILE B C 1
ATOM 1634 O O . ILE B 1 65 ? -12.422 -8.328 2.404 1 98.88 65 ILE B O 1
ATOM 1638 N N . ASP B 1 66 ? -14.555 -7.855 2.969 1 98.69 66 ASP B N 1
ATOM 1639 C CA . ASP B 1 66 ? -14.555 -8.781 4.098 1 98.69 66 ASP B CA 1
ATOM 1640 C C . ASP B 1 66 ? -14.219 -10.195 3.646 1 98.69 66 ASP B C 1
ATOM 1642 O O . ASP B 1 66 ? -13.367 -10.859 4.242 1 98.69 66 ASP B O 1
ATOM 1646 N N . ASP B 1 67 ? -14.859 -10.656 2.578 1 98.75 67 ASP B N 1
ATOM 1647 C CA . ASP B 1 67 ? -14.594 -11.977 2.008 1 98.75 67 ASP B CA 1
ATOM 1648 C C . ASP B 1 67 ? -13.141 -12.094 1.541 1 98.75 67 ASP B C 1
ATOM 1650 O O . ASP B 1 67 ? -12.5 -13.125 1.732 1 98.75 67 ASP B O 1
ATOM 1654 N N . GLY B 1 68 ? -12.656 -11.055 0.891 1 98.81 68 GLY B N 1
ATOM 1655 C CA . GLY B 1 68 ? -11.281 -11.047 0.409 1 98.81 68 GLY B CA 1
ATOM 1656 C C . GLY B 1 68 ? -10.258 -11.148 1.523 1 98.81 68 GLY B C 1
ATOM 1657 O O . GLY B 1 68 ? -9.227 -11.812 1.368 1 98.81 68 GLY B O 1
ATOM 1658 N N . LEU B 1 69 ? -10.516 -10.469 2.633 1 98.81 69 LEU B N 1
ATOM 1659 C CA . LEU B 1 69 ? -9.617 -10.531 3.779 1 98.81 69 LEU B CA 1
ATOM 1660 C C . LEU B 1 69 ? -9.648 -11.914 4.418 1 98.81 69 LEU B C 1
ATOM 1662 O O . LEU B 1 69 ? -8.633 -12.391 4.93 1 98.81 69 LEU B O 1
ATOM 1666 N N . GLU B 1 70 ? -10.75 -12.562 4.332 1 98.5 70 GLU B N 1
ATOM 1667 C CA . GLU B 1 70 ? -10.922 -13.883 4.922 1 98.5 70 GLU B CA 1
ATOM 1668 C C . GLU B 1 70 ? -10.172 -14.945 4.129 1 98.5 70 GLU B C 1
ATOM 1670 O O . GLU B 1 70 ? -9.922 -16.047 4.629 1 98.5 70 GLU B O 1
ATOM 1675 N N . LEU B 1 71 ? -9.859 -14.641 2.887 1 98.75 71 LEU B N 1
ATOM 1676 C CA . LEU B 1 71 ? -9.094 -15.578 2.072 1 98.75 71 LEU B CA 1
ATOM 1677 C C . LEU B 1 71 ? -7.672 -15.727 2.607 1 98.75 71 LEU B C 1
ATOM 1679 O O . LEU B 1 71 ? -6.98 -16.688 2.281 1 98.75 71 LEU B O 1
ATOM 1683 N N . ILE B 1 72 ? -7.168 -14.781 3.381 1 98.88 72 ILE B N 1
ATOM 1684 C CA . ILE B 1 72 ? -5.766 -14.719 3.775 1 98.88 72 ILE B CA 1
ATOM 1685 C C . ILE B 1 72 ? -5.609 -15.219 5.211 1 98.88 72 ILE B C 1
ATOM 1687 O O . ILE B 1 72 ? -6.293 -14.734 6.117 1 98.88 72 ILE B O 1
ATOM 1691 N N . ASP B 1 73 ? -4.723 -16.125 5.398 1 98.81 73 ASP B N 1
ATOM 1692 C CA . ASP B 1 73 ? -4.461 -16.656 6.734 1 98.81 73 ASP B CA 1
ATOM 1693 C C . ASP B 1 73 ? -3.592 -15.703 7.543 1 98.81 73 ASP B C 1
ATOM 1695 O O . ASP B 1 73 ? -3.846 -15.477 8.727 1 98.81 73 ASP B O 1
ATOM 1699 N N . ASP B 1 74 ? -2.555 -15.219 6.91 1 98.75 74 ASP B N 1
ATOM 1700 C CA . ASP B 1 74 ? -1.633 -14.32 7.594 1 98.75 74 ASP B CA 1
ATOM 1701 C C . ASP B 1 74 ? -1.156 -13.211 6.66 1 98.75 74 ASP B C 1
ATOM 1703 O O . ASP B 1 74 ? -0.899 -13.453 5.48 1 98.75 74 ASP B O 1
ATOM 1707 N N . PHE B 1 75 ? -1.096 -12.07 7.23 1 98.62 75 PHE B N 1
ATOM 1708 C CA . PHE B 1 75 ? -0.506 -10.914 6.562 1 98.62 75 PHE B CA 1
ATOM 1709 C C . PHE B 1 75 ? 0.899 -10.648 7.086 1 98.62 75 PHE B C 1
ATOM 1711 O O . PHE B 1 75 ? 1.165 -10.812 8.273 1 98.62 75 PHE B O 1
ATOM 1718 N N . PHE B 1 76 ? 1.743 -10.18 6.207 1 98.5 76 PHE B N 1
ATOM 1719 C CA . PHE B 1 76 ? 3.119 -9.875 6.578 1 98.5 76 PHE B CA 1
ATOM 1720 C C . PHE B 1 76 ? 3.422 -8.391 6.375 1 98.5 76 PHE B C 1
ATOM 1722 O O . PHE B 1 76 ? 2.998 -7.801 5.383 1 98.5 76 PHE B O 1
ATOM 1729 N N . THR B 1 77 ? 4.211 -7.844 7.32 1 97.31 77 THR B N 1
ATOM 1730 C CA . THR B 1 77 ? 4.504 -6.418 7.297 1 97.31 77 THR B CA 1
ATOM 1731 C C . THR B 1 77 ? 5.582 -6.102 6.262 1 97.31 77 THR B C 1
ATOM 1733 O O . THR B 1 77 ? 6.488 -6.91 6.035 1 97.31 77 THR B O 1
ATOM 1736 N N . ALA B 1 78 ? 5.426 -4.941 5.605 1 98.06 78 ALA B N 1
ATOM 1737 C CA . ALA B 1 78 ? 6.434 -4.43 4.68 1 98.06 78 ALA B CA 1
ATOM 1738 C C . ALA B 1 78 ? 7.723 -4.074 5.414 1 98.06 78 ALA B C 1
ATOM 1740 O O . ALA B 1 78 ? 8.797 -4.023 4.809 1 98.06 78 ALA B O 1
ATOM 1741 N N . LYS B 1 79 ? 7.605 -3.799 6.711 1 97.5 79 LYS B N 1
ATOM 1742 C CA . LYS B 1 79 ? 8.727 -3.314 7.516 1 97.5 79 LYS B CA 1
ATOM 1743 C C . LYS B 1 79 ? 9.891 -4.297 7.48 1 97.5 79 LYS B C 1
ATOM 1745 O O . LYS B 1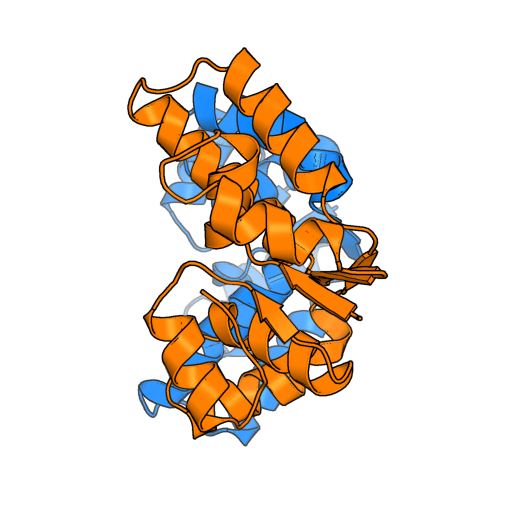 79 ? 11.055 -3.887 7.465 1 97.5 79 LYS B O 1
ATOM 1750 N N . ASP B 1 80 ? 9.586 -5.535 7.348 1 95.94 80 ASP B N 1
ATOM 1751 C CA . ASP B 1 80 ? 10.625 -6.555 7.43 1 95.94 80 ASP B CA 1
ATOM 1752 C C . ASP B 1 80 ? 11.156 -6.91 6.043 1 95.94 80 ASP B C 1
ATOM 1754 O O . ASP B 1 80 ? 12.133 -7.656 5.922 1 95.94 80 ASP B O 1
ATOM 1758 N N . MET B 1 81 ? 10.547 -6.324 5.012 1 97.88 81 MET B N 1
ATOM 1759 C CA . MET B 1 81 ? 10.867 -6.844 3.688 1 97.88 81 MET B CA 1
ATOM 1760 C C . MET B 1 81 ? 11.352 -5.73 2.768 1 97.88 81 MET B C 1
ATOM 1762 O O . MET B 1 81 ? 11.938 -5.996 1.713 1 97.88 81 MET B O 1
ATOM 1766 N N . TRP B 1 82 ? 11.227 -4.473 3.178 1 98.69 82 TRP B N 1
ATOM 1767 C CA . TRP B 1 82 ? 11.367 -3.357 2.246 1 98.69 82 TRP B CA 1
ATOM 1768 C C . TRP B 1 82 ? 12.766 -3.312 1.65 1 98.69 82 TRP B C 1
ATOM 1770 O O . TRP B 1 82 ? 12.945 -2.947 0.485 1 98.69 82 TRP B O 1
ATOM 1780 N N . LYS B 1 83 ? 13.805 -3.713 2.428 1 98.75 83 LYS B N 1
ATOM 1781 C CA . LYS B 1 83 ? 15.172 -3.637 1.925 1 98.75 83 LYS B CA 1
ATOM 1782 C C . LYS B 1 83 ? 15.375 -4.574 0.738 1 98.75 83 LYS B C 1
ATOM 1784 O O . LYS B 1 83 ? 15.922 -4.172 -0.292 1 98.75 83 LYS B O 1
ATOM 1789 N N . GLU B 1 84 ? 14.992 -5.824 0.925 1 98.69 84 GLU B N 1
ATOM 1790 C CA . GLU B 1 84 ? 15.078 -6.789 -0.166 1 98.69 84 GLU B CA 1
ATOM 1791 C C . GLU B 1 84 ? 14.195 -6.375 -1.341 1 98.69 84 GLU B C 1
ATOM 1793 O O . GLU B 1 84 ? 14.586 -6.535 -2.5 1 98.69 84 GLU B O 1
ATOM 1798 N N . VAL B 1 85 ? 13.031 -5.828 -1.025 1 98.88 85 VAL B N 1
ATOM 1799 C CA . VAL B 1 85 ? 12.094 -5.387 -2.051 1 98.88 85 VAL B CA 1
ATOM 1800 C C . VAL B 1 85 ? 12.727 -4.277 -2.889 1 98.88 85 VAL B C 1
ATOM 1802 O O . VAL B 1 85 ? 12.695 -4.328 -4.121 1 98.88 85 VAL B O 1
ATOM 1805 N N . LEU B 1 86 ? 13.305 -3.314 -2.246 1 98.88 86 LEU B N 1
ATOM 1806 C CA . LEU B 1 86 ? 13.961 -2.242 -2.986 1 98.88 86 LEU B CA 1
ATOM 1807 C C . LEU B 1 86 ? 15.047 -2.799 -3.902 1 98.88 86 LEU B C 1
ATOM 1809 O O . LEU B 1 86 ? 15.125 -2.424 -5.074 1 98.88 86 LEU B O 1
ATOM 1813 N N . GLY B 1 87 ? 15.867 -3.691 -3.354 1 98.75 87 GLY B N 1
ATOM 1814 C CA . GLY B 1 87 ? 16.922 -4.301 -4.152 1 98.75 87 GLY B CA 1
ATOM 1815 C C . GLY B 1 87 ? 16.391 -5.004 -5.391 1 98.75 87 GLY B C 1
ATOM 1816 O O . GLY B 1 87 ? 16.922 -4.824 -6.488 1 98.75 87 GLY B O 1
ATOM 1817 N N . GLU B 1 88 ? 15.391 -5.711 -5.242 1 98.69 88 GLU B N 1
ATOM 1818 C CA . GLU B 1 88 ? 14.836 -6.477 -6.355 1 98.69 88 GLU B CA 1
ATOM 1819 C C . GLU B 1 88 ? 14.102 -5.566 -7.332 1 98.69 88 GLU B C 1
ATOM 1821 O O . GLU B 1 88 ? 14.086 -5.824 -8.539 1 98.69 88 GLU B O 1
ATOM 1826 N N . SER B 1 89 ? 13.414 -4.527 -6.773 1 98.75 89 SER B N 1
ATOM 1827 C CA . SER B 1 89 ? 12.805 -3.541 -7.66 1 98.75 89 SER B CA 1
ATOM 1828 C C . SER B 1 89 ? 13.852 -2.908 -8.578 1 98.75 89 SER B C 1
ATOM 1830 O O . SER B 1 89 ? 13.602 -2.721 -9.773 1 98.75 89 SER B O 1
ATOM 1832 N N . ILE B 1 90 ? 14.938 -2.604 -8.039 1 98.56 90 ILE B N 1
ATOM 1833 C CA . ILE B 1 90 ? 16.031 -2.006 -8.797 1 98.56 90 ILE B CA 1
ATOM 1834 C C . ILE B 1 90 ? 16.562 -3.014 -9.812 1 98.56 90 ILE B C 1
ATOM 1836 O O . ILE B 1 90 ? 16.672 -2.707 -11 1 98.56 90 ILE B O 1
ATOM 1840 N N . LYS B 1 91 ? 16.828 -4.215 -9.406 1 98.06 91 LYS B N 1
ATOM 1841 C CA . LYS B 1 91 ? 17.406 -5.262 -10.242 1 98.06 91 LYS B CA 1
ATOM 1842 C C . LYS B 1 91 ? 16.484 -5.59 -11.414 1 98.06 91 LYS B C 1
ATOM 1844 O O . LYS B 1 91 ? 16.953 -5.812 -12.539 1 98.06 91 LYS B O 1
ATOM 1849 N N . ASN B 1 92 ? 15.203 -5.59 -11.188 1 97.88 92 ASN B N 1
ATOM 1850 C CA . ASN B 1 92 ? 14.25 -6.047 -12.203 1 97.88 92 ASN B CA 1
ATOM 1851 C C . ASN B 1 92 ? 13.531 -4.879 -12.859 1 97.88 92 ASN B C 1
ATOM 1853 O O . ASN B 1 92 ? 12.68 -5.082 -13.734 1 97.88 92 ASN B O 1
ATOM 1857 N N . ASP B 1 93 ? 13.797 -3.666 -12.445 1 97.75 93 ASP B N 1
ATOM 1858 C CA . ASP B 1 93 ? 13.156 -2.459 -12.961 1 97.75 93 ASP B CA 1
ATOM 1859 C C . ASP B 1 93 ? 11.633 -2.582 -12.906 1 97.75 93 ASP B C 1
ATOM 1861 O O . ASP B 1 93 ? 10.953 -2.432 -13.922 1 97.75 93 ASP B O 1
ATOM 1865 N N . HIS B 1 94 ? 11.156 -2.814 -11.734 1 97.94 94 HIS B N 1
ATOM 1866 C CA . HIS B 1 94 ? 9.734 -3.049 -11.523 1 97.94 94 HIS B CA 1
ATOM 1867 C C . HIS B 1 94 ? 9.266 -2.432 -10.211 1 97.94 94 HIS B C 1
ATOM 1869 O O . HIS B 1 94 ? 10.047 -2.293 -9.266 1 97.94 94 HIS B O 1
ATOM 1875 N N . SER B 1 95 ? 8.008 -2.119 -10.109 1 97.69 95 SER B N 1
ATOM 1876 C CA . SER B 1 95 ? 7.426 -1.388 -8.984 1 97.69 95 SER B CA 1
ATOM 1877 C C . SER B 1 95 ? 7.617 -2.145 -7.676 1 97.69 95 SER B C 1
ATOM 1879 O O . SER B 1 95 ? 7.512 -3.373 -7.641 1 97.69 95 SER B O 1
ATOM 1881 N N . ALA B 1 96 ? 7.91 -1.383 -6.594 1 98.62 96 ALA B N 1
ATOM 1882 C CA . ALA B 1 96 ? 8.039 -1.983 -5.27 1 98.62 96 ALA B CA 1
ATOM 1883 C C . ALA B 1 96 ? 6.754 -2.686 -4.855 1 98.62 96 ALA B C 1
ATOM 1885 O O . ALA B 1 96 ? 6.789 -3.707 -4.164 1 98.62 96 ALA B O 1
ATOM 1886 N N . TYR B 1 97 ? 5.594 -2.137 -5.273 1 98.5 97 TYR B N 1
ATOM 1887 C CA . TYR B 1 97 ? 4.305 -2.73 -4.941 1 98.5 97 TYR B CA 1
ATOM 1888 C C . TYR B 1 97 ? 4.246 -4.188 -5.387 1 98.5 97 TYR B C 1
ATOM 1890 O O . TYR B 1 97 ? 3.961 -5.078 -4.582 1 98.5 97 TYR B O 1
ATOM 1898 N N . ASP B 1 98 ? 4.594 -4.426 -6.59 1 98.44 98 ASP B N 1
ATOM 1899 C CA . ASP B 1 98 ? 4.602 -5.781 -7.133 1 98.44 98 ASP B CA 1
ATOM 1900 C C . ASP B 1 98 ? 5.656 -6.645 -6.445 1 98.44 98 ASP B C 1
ATOM 1902 O O . ASP B 1 98 ? 5.414 -7.816 -6.148 1 98.44 98 ASP B O 1
ATOM 1906 N N . MET B 1 99 ? 6.781 -6.074 -6.133 1 98.75 99 MET B N 1
ATOM 1907 C CA . MET B 1 99 ? 7.902 -6.832 -5.574 1 98.75 99 MET B CA 1
ATOM 1908 C C . MET B 1 99 ? 7.598 -7.281 -4.152 1 98.75 99 MET B C 1
ATOM 1910 O O . MET B 1 99 ? 8.125 -8.297 -3.693 1 98.75 99 MET B O 1
ATOM 1914 N N . PHE B 1 100 ? 6.742 -6.551 -3.438 1 98.88 100 PHE B N 1
ATOM 1915 C CA . PHE B 1 100 ? 6.355 -7.004 -2.105 1 98.88 100 PHE B CA 1
ATOM 1916 C C . PHE B 1 100 ? 5.699 -8.375 -2.172 1 98.88 100 PHE B C 1
ATOM 1918 O O . PHE B 1 100 ? 5.926 -9.219 -1.303 1 98.88 100 PHE B O 1
ATOM 1925 N N . TYR B 1 101 ? 4.883 -8.586 -3.191 1 98.88 101 TYR B N 1
ATOM 1926 C CA . TYR B 1 101 ? 4.262 -9.898 -3.361 1 98.88 101 TYR B CA 1
ATOM 1927 C C . TYR B 1 101 ? 5.293 -10.945 -3.764 1 98.88 101 TYR B C 1
ATOM 1929 O O . TYR B 1 101 ? 5.324 -12.039 -3.201 1 98.88 101 TYR B O 1
ATOM 1937 N N . ALA B 1 102 ? 6.156 -10.641 -4.676 1 98.81 102 ALA B N 1
ATOM 1938 C CA . ALA B 1 102 ? 7.152 -11.578 -5.188 1 98.81 102 ALA B CA 1
ATOM 1939 C C . ALA B 1 102 ? 8.133 -11.984 -4.098 1 98.81 102 ALA B C 1
ATOM 1941 O O . ALA B 1 102 ? 8.445 -13.164 -3.939 1 98.81 102 ALA B O 1
ATOM 1942 N N . ILE B 1 103 ? 8.602 -11.023 -3.328 1 98.81 103 ILE B N 1
ATOM 1943 C CA . ILE B 1 103 ? 9.602 -11.289 -2.297 1 98.81 103 ILE B CA 1
ATOM 1944 C C . ILE B 1 103 ? 8.977 -12.102 -1.168 1 98.81 103 ILE B C 1
ATOM 1946 O O . ILE B 1 103 ? 9.625 -12.984 -0.598 1 98.81 103 ILE B O 1
ATOM 1950 N N . LEU B 1 104 ? 7.742 -11.773 -0.834 1 98.88 104 LEU B N 1
ATOM 1951 C CA . LEU B 1 104 ? 7.055 -12.602 0.152 1 98.88 104 LEU B CA 1
ATOM 1952 C C . LEU B 1 104 ? 6.996 -14.055 -0.302 1 98.88 104 LEU B C 1
ATOM 1954 O O . LEU B 1 104 ? 7.23 -14.969 0.493 1 98.88 104 LEU B O 1
ATOM 1958 N N . ALA B 1 105 ? 6.664 -14.242 -1.572 1 98.81 105 ALA B N 1
ATOM 1959 C CA . ALA B 1 105 ? 6.617 -15.594 -2.121 1 98.81 105 ALA B CA 1
ATOM 1960 C C . ALA B 1 105 ? 7.984 -16.266 -2.037 1 98.81 105 ALA B C 1
ATOM 1962 O O . ALA B 1 105 ? 8.094 -17.406 -1.597 1 98.81 105 ALA B O 1
ATOM 1963 N N . ARG B 1 106 ? 9 -15.602 -2.412 1 98.62 106 ARG B N 1
ATOM 1964 C CA . ARG B 1 106 ? 10.352 -16.141 -2.402 1 98.62 106 ARG B CA 1
ATOM 1965 C C . ARG B 1 106 ? 10.789 -16.5 -0.983 1 98.62 106 ARG B C 1
ATOM 1967 O O . ARG B 1 106 ? 11.312 -17.594 -0.741 1 98.62 106 ARG B O 1
ATOM 1974 N N . ARG B 1 107 ? 10.57 -15.625 -0.038 1 98.31 107 ARG B N 1
ATOM 1975 C CA . ARG B 1 107 ? 11 -15.797 1.346 1 98.31 107 ARG B CA 1
ATOM 1976 C C . ARG B 1 107 ? 10.336 -17.016 1.976 1 98.31 107 ARG B C 1
ATOM 1978 O O . ARG B 1 107 ? 10.883 -17.609 2.908 1 98.31 107 ARG B O 1
ATOM 1985 N N . ASN B 1 108 ? 9.195 -17.375 1.484 1 98.25 108 ASN B N 1
ATOM 1986 C CA . ASN B 1 108 ? 8.438 -18.453 2.107 1 98.25 108 ASN B CA 1
ATOM 1987 C C . ASN B 1 108 ? 8.383 -19.688 1.211 1 98.25 108 ASN B C 1
ATOM 1989 O O . ASN B 1 108 ? 7.566 -20.594 1.438 1 98.25 108 ASN B O 1
ATOM 1993 N N . ASP B 1 109 ? 9.188 -19.672 0.148 1 97.81 109 ASP B N 1
ATOM 1994 C CA . ASP B 1 109 ? 9.188 -20.766 -0.816 1 97.81 109 ASP B CA 1
ATOM 1995 C C . ASP B 1 109 ? 7.762 -21.125 -1.238 1 97.81 109 ASP B C 1
ATOM 1997 O O . ASP B 1 109 ? 7.363 -22.281 -1.164 1 97.81 109 ASP B O 1
ATOM 2001 N N . SER B 1 110 ? 7.039 -20.078 -1.533 1 98.5 110 SER B N 1
ATOM 2002 C CA . SER B 1 110 ? 5.621 -20.234 -1.84 1 98.5 110 SER B CA 1
ATOM 2003 C C . SER B 1 110 ? 5.34 -19.969 -3.314 1 98.5 110 SER B C 1
ATOM 2005 O O . SER B 1 110 ? 6.203 -19.453 -4.031 1 98.5 110 SER B O 1
ATOM 2007 N N . THR B 1 111 ? 4.137 -20.328 -3.732 1 98.56 111 THR B N 1
ATOM 2008 C CA . THR B 1 111 ? 3.656 -20.062 -5.086 1 98.56 111 THR B CA 1
ATOM 2009 C C . THR B 1 111 ? 2.889 -18.734 -5.137 1 98.56 111 THR B C 1
ATOM 2011 O O . THR B 1 111 ? 1.992 -18.516 -4.32 1 98.56 111 THR B O 1
ATOM 2014 N N . LEU B 1 112 ? 3.299 -17.859 -6.043 1 98.81 112 LEU B N 1
ATOM 2015 C CA . LEU B 1 112 ? 2.578 -16.609 -6.242 1 98.81 112 LEU B CA 1
ATOM 2016 C C . LEU B 1 112 ? 1.366 -16.812 -7.145 1 98.81 112 LEU B C 1
ATOM 2018 O O . LEU B 1 112 ? 1.499 -17.312 -8.266 1 98.81 112 LEU B O 1
ATOM 2022 N N . VAL B 1 113 ? 0.178 -16.484 -6.648 1 98.75 113 VAL B N 1
ATOM 2023 C CA . VAL B 1 113 ? -1.067 -16.594 -7.398 1 98.75 113 VAL B CA 1
ATOM 2024 C C . VAL B 1 113 ? -1.588 -15.203 -7.742 1 98.75 113 VAL B C 1
ATOM 2026 O O . VAL B 1 113 ? -1.935 -14.43 -6.848 1 98.75 113 VAL B O 1
ATOM 2029 N N . SER B 1 114 ? -1.581 -14.93 -8.984 1 98.75 114 SER B N 1
ATOM 2030 C CA . SER B 1 114 ? -1.925 -13.586 -9.445 1 98.75 114 SER B CA 1
ATOM 2031 C C . SER B 1 114 ? -2.615 -13.633 -10.805 1 98.75 114 SER B C 1
ATOM 2033 O O . SER B 1 114 ? -2.387 -14.555 -11.594 1 98.75 114 SER B O 1
ATOM 2035 N N . ASN B 1 115 ? -3.508 -12.664 -11.055 1 98.56 115 ASN B N 1
ATOM 2036 C CA . ASN B 1 115 ? -4.113 -12.469 -12.367 1 98.56 115 ASN B CA 1
ATOM 2037 C C . ASN B 1 115 ? -3.449 -11.328 -13.133 1 98.56 115 ASN B C 1
ATOM 2039 O O . ASN B 1 115 ? -3.959 -10.875 -14.156 1 98.56 115 ASN B O 1
ATOM 2043 N N . ASP B 1 116 ? -2.41 -10.758 -12.586 1 98.12 116 ASP B N 1
ATOM 2044 C CA . ASP B 1 116 ? -1.635 -9.688 -13.203 1 98.12 116 ASP B CA 1
ATOM 2045 C C . ASP B 1 116 ? -0.479 -10.25 -14.023 1 98.12 116 ASP B C 1
ATOM 2047 O O . ASP B 1 116 ? 0.514 -10.727 -13.469 1 98.12 116 ASP B O 1
ATOM 2051 N N . LYS B 1 117 ? -0.539 -10.094 -15.305 1 97.75 117 LYS B N 1
ATOM 2052 C CA . LYS B 1 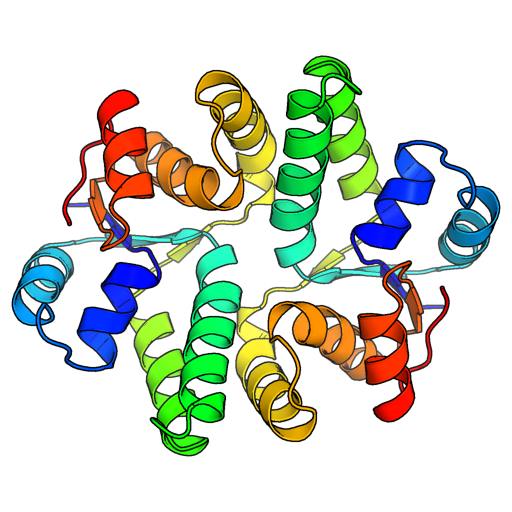117 ? 0.413 -10.695 -16.234 1 97.75 117 LYS B CA 1
ATOM 2053 C C . LYS B 1 117 ? 1.819 -10.148 -16.016 1 97.75 117 LYS B C 1
ATOM 2055 O O . LYS B 1 117 ? 2.805 -10.875 -16.156 1 97.75 117 LYS B O 1
ATOM 2060 N N . GLU B 1 118 ? 1.896 -8.875 -15.719 1 97.5 118 GLU B N 1
ATOM 2061 C CA . GLU B 1 118 ? 3.205 -8.273 -15.5 1 97.5 118 GLU B CA 1
ATOM 2062 C C . GLU B 1 118 ? 3.871 -8.828 -14.242 1 97.5 118 GLU B C 1
ATOM 2064 O O . GLU B 1 118 ? 5.066 -9.125 -14.25 1 97.5 118 GLU B O 1
ATOM 2069 N N . LEU B 1 119 ? 3.133 -8.961 -13.188 1 98.12 119 LEU B N 1
ATOM 2070 C CA . LEU B 1 119 ? 3.658 -9.547 -11.953 1 98.12 119 LEU B CA 1
ATOM 2071 C C . LEU B 1 119 ? 4.059 -11 -12.172 1 98.12 119 LEU B C 1
ATOM 2073 O O . LEU B 1 119 ? 5.09 -11.445 -11.656 1 98.12 119 LEU B O 1
ATOM 2077 N N . LEU B 1 120 ? 3.266 -11.734 -12.938 1 98.31 120 LEU B N 1
ATOM 2078 C CA . LEU B 1 120 ? 3.586 -13.125 -13.227 1 98.31 120 LEU B CA 1
ATOM 2079 C C . LEU B 1 120 ? 4.883 -13.227 -14.023 1 98.31 120 LEU B C 1
ATOM 2081 O O . LEU B 1 120 ? 5.723 -14.086 -13.742 1 98.31 120 LEU B O 1
ATOM 2085 N N . ARG B 1 121 ? 5.027 -12.391 -14.961 1 98.06 121 ARG B N 1
ATOM 2086 C CA . ARG B 1 121 ? 6.227 -12.383 -15.789 1 98.06 121 ARG B CA 1
ATOM 2087 C C . ARG B 1 121 ? 7.477 -12.141 -14.953 1 98.06 121 ARG B C 1
ATOM 2089 O O . ARG B 1 121 ? 8.461 -12.875 -15.062 1 98.06 121 ARG B O 1
ATOM 2096 N N . ILE B 1 122 ? 7.453 -11.117 -14.117 1 97.75 122 ILE B N 1
ATOM 2097 C CA . ILE B 1 122 ? 8.617 -10.758 -13.312 1 97.75 122 ILE B CA 1
ATOM 2098 C C . ILE B 1 122 ? 8.922 -11.875 -12.32 1 97.75 122 ILE B C 1
ATOM 2100 O O . ILE B 1 122 ? 10.086 -12.18 -12.055 1 97.75 122 ILE B O 1
ATOM 2104 N N . SER B 1 123 ? 7.855 -12.453 -11.695 1 98.06 123 SER B N 1
ATOM 2105 C CA . SER B 1 123 ? 8.07 -13.539 -10.758 1 98.06 123 SER B CA 1
ATOM 2106 C C . SER B 1 123 ? 8.719 -14.742 -11.438 1 98.06 123 SER B C 1
ATOM 2108 O O . SER B 1 123 ? 9.547 -15.43 -10.836 1 98.06 123 SER B O 1
ATOM 2110 N N . GLU B 1 124 ? 8.305 -14.984 -12.672 1 97.81 124 GLU B N 1
ATOM 2111 C CA . GLU B 1 124 ? 8.922 -16.047 -13.445 1 97.81 124 GLU B CA 1
ATOM 2112 C C . GLU B 1 124 ? 10.414 -15.781 -13.656 1 97.81 124 GLU B C 1
ATOM 2114 O O . GLU B 1 124 ? 11.242 -16.688 -13.523 1 97.81 124 GLU B O 1
ATOM 2119 N N . GLU B 1 125 ? 10.727 -14.633 -14.016 1 97.81 125 GLU B N 1
ATOM 2120 C CA . GLU B 1 125 ? 12.117 -14.242 -14.219 1 97.81 125 GLU B CA 1
ATOM 2121 C C . GLU B 1 125 ? 12.922 -14.406 -12.938 1 97.81 125 GLU B C 1
ATOM 2123 O O . GLU B 1 125 ? 14.117 -14.719 -12.984 1 97.81 125 GLU B O 1
ATOM 2128 N N . MET B 1 126 ? 12.289 -14.281 -11.875 1 98.19 126 MET B N 1
ATOM 2129 C CA . MET B 1 126 ? 12.938 -14.391 -10.57 1 98.19 126 MET B CA 1
ATOM 2130 C C . MET B 1 126 ? 12.945 -15.844 -10.094 1 98.19 126 MET B C 1
ATOM 2132 O O . MET B 1 126 ? 13.375 -16.125 -8.977 1 98.19 126 MET B O 1
ATOM 2136 N N . LYS B 1 127 ? 12.391 -16.719 -10.883 1 98.31 127 LYS B N 1
ATOM 2137 C CA . LYS B 1 127 ? 12.344 -18.156 -10.594 1 98.31 127 LYS B CA 1
ATOM 2138 C C . LYS B 1 127 ? 11.43 -18.453 -9.406 1 98.31 127 LYS B C 1
ATOM 2140 O O . LYS B 1 127 ? 11.727 -19.328 -8.602 1 98.31 127 LYS B O 1
ATOM 2145 N N . ILE B 1 128 ? 10.453 -17.656 -9.266 1 98.5 128 ILE B N 1
ATOM 2146 C CA . ILE B 1 128 ? 9.391 -17.891 -8.289 1 98.5 128 ILE B CA 1
ATOM 2147 C C . ILE B 1 128 ? 8.242 -18.656 -8.945 1 98.5 128 ILE B C 1
ATOM 2149 O O . ILE B 1 128 ? 7.73 -18.234 -9.984 1 98.5 128 ILE B O 1
ATOM 2153 N N . GLU B 1 129 ? 7.922 -19.75 -8.336 1 98.25 129 GLU B N 1
ATOM 2154 C CA . GLU B 1 129 ? 6.766 -20.484 -8.852 1 98.25 129 GLU B CA 1
ATOM 2155 C C . GLU B 1 129 ? 5.512 -19.609 -8.812 1 98.25 129 GLU B C 1
ATOM 2157 O O . GLU B 1 129 ? 5.266 -18.906 -7.836 1 98.25 129 GLU B O 1
ATOM 2162 N N . ASN B 1 130 ? 4.84 -19.547 -9.945 1 98.19 130 ASN B N 1
ATOM 2163 C CA . ASN B 1 130 ? 3.652 -18.703 -10 1 98.19 130 ASN B CA 1
ATOM 2164 C C . ASN 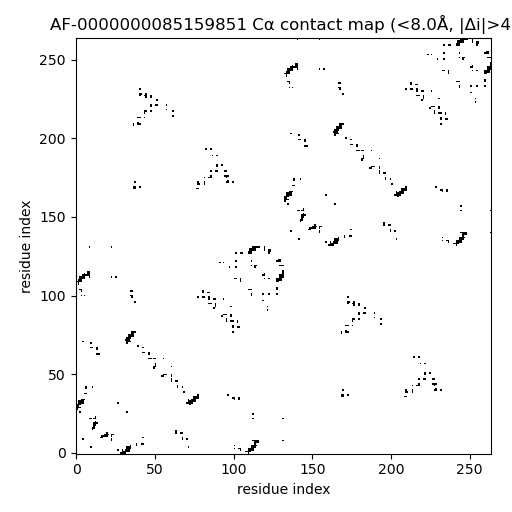B 1 130 ? 2.547 -19.344 -10.836 1 98.19 130 ASN B C 1
ATOM 2166 O O . ASN B 1 130 ? 2.809 -20.25 -11.625 1 98.19 130 ASN B O 1
ATOM 2170 N N . PHE B 1 131 ? 1.283 -18.938 -10.5 1 96.5 131 PHE B N 1
ATOM 2171 C CA . PHE B 1 131 ? 0.111 -19.359 -11.266 1 96.5 131 PHE B CA 1
ATOM 2172 C C . PHE B 1 131 ? -0.783 -18.156 -11.578 1 96.5 131 PHE B C 1
ATOM 2174 O O . PHE B 1 131 ? -0.969 -17.281 -10.727 1 96.5 131 PHE B O 1
ATOM 2181 N N . GLY B 1 132 ? -1.309 -18.062 -12.727 1 92.38 132 GLY B N 1
ATOM 2182 C CA . GLY B 1 132 ? -2.26 -17.016 -13.094 1 92.38 132 GLY B CA 1
ATOM 2183 C C . GLY B 1 132 ? -2.812 -17.188 -14.5 1 92.38 132 GLY B C 1
ATOM 2184 O O . GLY B 1 132 ? -2.352 -18.047 -15.258 1 92.38 132 GLY B O 1
#

InterPro domains:
  IPR002716 PIN domain [PF01850] (3-123)
  IPR029060 PIN-like domain superfamily [SSF88723] (3-129)
  IPR044153 VapC3-like, PIN domain [cd09873] (4-129)
  IPR051619 Type II TA system ribonuclease PINc/VapC [PTHR35901] (1-130)

Solvent-accessible surface area (backbone atoms only — not comparable to full-atom values): 13776 Å² total; per-residue (Å²): 84,46,30,25,57,38,52,63,32,44,49,24,47,62,67,59,40,96,54,16,68,65,48,44,55,55,56,69,60,36,74,42,36,28,32,42,52,62,47,54,52,49,40,45,30,55,40,47,50,35,34,75,70,67,73,38,52,72,68,53,34,54,50,40,46,54,53,48,56,66,65,43,74,44,70,38,67,52,84,82,42,48,69,64,21,46,52,49,16,62,76,66,70,46,60,30,68,58,28,46,51,45,48,53,13,57,77,62,76,19,34,33,33,34,61,45,68,68,56,50,52,54,30,47,75,68,71,35,54,66,49,109,83,46,30,25,56,38,54,64,30,44,49,23,47,61,68,62,41,96,54,16,69,64,50,44,56,56,55,69,61,36,74,41,35,30,33,43,50,61,47,53,51,48,42,45,30,55,40,48,50,34,35,74,70,67,74,37,51,73,68,53,36,54,50,39,46,53,52,47,54,66,66,42,74,45,71,39,68,52,85,83,41,48,68,63,21,45,52,49,17,62,75,64,70,45,60,30,70,58,26,47,53,46,48,53,12,56,78,62,76,20,34,33,36,32,61,45,66,68,59,50,52,55,29,47,75,69,71,34,53,65,50,108

Nearest PDB structures (foldseek):
  2fe1-assembly1_A-2  TM=8.833E-01  e=1.241E-08  Pyrobaculum aerophilum str. IM2
  1v8p-assembly1_D  TM=7.810E-01  e=3.865E-06  Pyrobaculum aerophilum
  4xgq-assembly2_G  TM=8.076E-01  e=8.922E-04  Mycobacterium tuberculosis H37Rv
  5ecy-assembly1_E  TM=7.267E-01  e=7.457E-04  Shigella flexneri
  4xgr-assembly1_A  TM=7.632E-01  e=1.941E-03  Mycobacterium tuberculosis H37Rv

Secondary structure (DSSP, 8-state):
-EEEEPHHHHHHHHTT-TTHHHHHHHHHH-SEEEEETHHHHHHHHHHHHHHHTTSS-HHHHHHHHHHHHHT-SEEE-GGGTHHHHHHHHHHHT--HHHHHHHHHHHHTT-EEE-S-HHHHHHHHHTT--EE-/-EEEEPHHHHHHHHTT-TTHHHHHHHHHH-SEEEEETHHHHHHHHHHHHHHHTTSS-HHHHHHHHHHHHHT-SEEE-GGGTHHHHHHHHHHHT--HHHHHHHHHHHHTT-EEE-S-HHHHHHHHHTT--EE-

Organism: Gracilinema caldarium (strain ATCC 51460 / DSM 7334 / H1) (NCBI:txid744872)

pLDDT: mean 98.16, std 1.04, range [92.25, 98.94]

Radius of gyration: 18.44 Å; Cα contacts (8 Å, |Δi|>4): 460; chains: 2; bounding box: 46×50×37 Å